Protein AF-0000000087668636 (afdb_homodimer)

Radius of gyration: 22.16 Å; Cα contacts (8 Å, |Δi|>4): 271; chains: 2; bounding box: 41×80×56 Å

Structure (mmCIF, N/CA/C/O backbone):
data_AF-0000000087668636-model_v1
#
loop_
_entity.id
_entity.type
_entity.pdbx_description
1 polymer 'Transcriptional regulator'
#
loop_
_atom_site.group_PDB
_atom_site.id
_atom_site.type_symbol
_atom_site.label_atom_id
_atom_site.label_alt_id
_atom_site.label_comp_id
_atom_site.label_asym_id
_atom_site.label_entity_id
_atom_site.label_seq_id
_atom_site.pdbx_PDB_ins_code
_atom_site.Cartn_x
_atom_site.Cartn_y
_atom_site.Cartn_z
_atom_site.occupancy
_atom_site.B_iso_or_equiv
_atom_site.auth_seq_id
_atom_site.auth_comp_id
_atom_site.auth_asym_id
_atom_site.auth_atom_id
_atom_site.pdbx_PDB_model_num
ATOM 1 N N . MET A 1 1 ? -18.438 8.188 -1.624 1 29.45 1 MET A N 1
ATOM 2 C CA . MET A 1 1 ? -17.141 7.988 -0.994 1 29.45 1 MET A CA 1
ATOM 3 C C . MET A 1 1 ? -16.797 6.504 -0.912 1 29.45 1 MET A C 1
ATOM 5 O O . MET A 1 1 ? -17.594 5.703 -0.416 1 29.45 1 MET A O 1
ATOM 9 N N . VAL A 1 2 ? -16.188 5.914 -1.873 1 38.41 2 VAL A N 1
ATOM 10 C CA . VAL A 1 2 ? -16.156 4.457 -1.845 1 38.41 2 VAL A CA 1
ATOM 11 C C . VAL A 1 2 ? -15.734 3.977 -0.454 1 38.41 2 VAL A C 1
ATOM 13 O O . VAL A 1 2 ? -14.773 4.488 0.125 1 38.41 2 VAL A O 1
ATOM 16 N N . GLN A 1 3 ? -16.75 3.596 0.311 1 46.91 3 GLN A N 1
ATOM 17 C CA . GLN A 1 3 ? -16.578 2.984 1.624 1 46.91 3 GLN A CA 1
ATOM 18 C C . GLN A 1 3 ? -15.609 1.807 1.555 1 46.91 3 GLN A C 1
ATOM 20 O O . GLN A 1 3 ? -15.852 0.839 0.83 1 46.91 3 GLN A O 1
ATOM 25 N N . PHE A 1 4 ? -14.344 2.172 1.277 1 53.53 4 PHE A N 1
ATOM 26 C CA . PHE A 1 4 ? -13.391 1.067 1.279 1 53.53 4 PHE A CA 1
ATOM 27 C C . PHE A 1 4 ? -13.398 0.348 2.623 1 53.53 4 PHE A C 1
ATOM 29 O O . PHE A 1 4 ? -13.555 0.98 3.67 1 53.53 4 PHE A O 1
ATOM 36 N N . SER A 1 5 ? -13.648 -0.954 2.543 1 65.88 5 SER A N 1
ATOM 37 C CA . SER A 1 5 ? -13.469 -1.631 3.822 1 65.88 5 SER A CA 1
ATOM 38 C C . SER A 1 5 ? -12.07 -1.382 4.391 1 65.88 5 SER A C 1
ATOM 40 O O . SER A 1 5 ? -11.07 -1.661 3.73 1 65.88 5 SER A O 1
ATOM 42 N N . THR A 1 6 ? -11.969 -0.744 5.406 1 78.88 6 THR A N 1
ATOM 43 C CA . THR A 1 6 ? -10.758 -0.356 6.113 1 78.88 6 THR A CA 1
ATOM 44 C C . THR A 1 6 ? -9.883 -1.574 6.391 1 78.88 6 THR A C 1
ATOM 46 O O . THR A 1 6 ? -8.656 -1.514 6.246 1 78.88 6 THR A O 1
ATOM 49 N N . ALA A 1 7 ? -10.594 -2.68 6.527 1 88.44 7 ALA A N 1
ATOM 50 C CA . ALA A 1 7 ? -9.836 -3.875 6.883 1 88.44 7 ALA A CA 1
ATOM 51 C C . ALA A 1 7 ? -9.133 -4.457 5.66 1 88.44 7 ALA A C 1
ATOM 53 O O . ALA A 1 7 ? -8.008 -4.957 5.766 1 88.44 7 ALA A O 1
ATOM 54 N N . ARG A 1 8 ? -9.75 -4.355 4.613 1 90 8 ARG A N 1
ATOM 55 C CA . ARG A 1 8 ? -9.172 -4.887 3.383 1 90 8 ARG A CA 1
ATOM 56 C C . ARG A 1 8 ? -7.965 -4.066 2.947 1 90 8 ARG A C 1
ATOM 58 O O . ARG A 1 8 ? -6.938 -4.629 2.555 1 90 8 ARG A O 1
ATOM 65 N N . LEU A 1 9 ? -8.133 -2.793 3.115 1 94.19 9 LEU A N 1
ATOM 66 C CA . LEU A 1 9 ? -7.008 -1.93 2.762 1 94.19 9 LEU A CA 1
ATOM 67 C C . LEU A 1 9 ? -5.836 -2.141 3.715 1 94.19 9 LEU A C 1
ATOM 69 O O . LEU A 1 9 ? -4.68 -2.141 3.291 1 94.19 9 LEU A O 1
ATOM 73 N N . ASP A 1 10 ? -6.188 -2.424 5 1 96.31 10 ASP A N 1
ATOM 74 C CA . ASP A 1 10 ? -5.141 -2.705 5.977 1 96.31 10 ASP A CA 1
ATOM 75 C C . ASP A 1 10 ? -4.336 -3.943 5.582 1 96.31 10 ASP A C 1
ATOM 77 O O . ASP A 1 10 ? -3.105 -3.908 5.555 1 96.31 10 ASP A O 1
ATOM 81 N N . ALA A 1 11 ? -5.051 -4.945 5.211 1 95.75 11 ALA A N 1
ATOM 82 C CA . ALA A 1 11 ? -4.414 -6.215 4.875 1 95.75 11 ALA A CA 1
ATOM 83 C C . ALA A 1 11 ? -3.604 -6.102 3.586 1 95.75 11 ALA A C 1
ATOM 85 O O . ALA A 1 11 ? -2.494 -6.629 3.492 1 95.75 11 ALA A O 1
ATOM 86 N N . SER A 1 12 ? -4.141 -5.414 2.65 1 96.31 12 SER A N 1
ATOM 87 C CA . SER A 1 12 ? -3.484 -5.281 1.353 1 96.31 12 SER A CA 1
ATOM 88 C C . SER A 1 12 ? -2.195 -4.473 1.464 1 96.31 12 SER A C 1
ATOM 90 O O . SER A 1 12 ? -1.145 -4.898 0.981 1 96.31 12 SER A O 1
ATOM 92 N N . PHE A 1 13 ? -2.283 -3.346 2.154 1 97.44 13 PHE A N 1
ATOM 93 C CA . PHE A 1 13 ? -1.085 -2.527 2.307 1 97.44 13 PHE A CA 1
ATOM 94 C C . PHE A 1 13 ? -0.041 -3.248 3.15 1 97.44 13 PHE A C 1
ATOM 96 O O . PHE A 1 13 ? 1.159 -3.141 2.889 1 97.44 13 PHE A O 1
ATOM 103 N N . ALA A 1 14 ? -0.515 -3.945 4.113 1 97.81 14 ALA A N 1
ATOM 104 C CA . ALA A 1 14 ? 0.42 -4.727 4.918 1 97.81 14 ALA A CA 1
ATOM 105 C C . ALA A 1 14 ? 1.134 -5.773 4.07 1 97.81 14 ALA A C 1
ATOM 107 O O . ALA A 1 14 ? 2.352 -5.941 4.172 1 97.81 14 ALA A O 1
ATOM 108 N N . ALA A 1 15 ? 0.41 -6.41 3.266 1 97.88 15 ALA A N 1
ATOM 109 C CA . ALA A 1 15 ? 0.985 -7.426 2.385 1 97.88 15 ALA A CA 1
ATOM 110 C C . ALA A 1 15 ? 1.998 -6.809 1.425 1 97.88 15 ALA A C 1
ATOM 112 O O . ALA A 1 15 ? 3.051 -7.395 1.161 1 97.88 15 ALA A O 1
ATOM 113 N N . LEU A 1 16 ? 1.717 -5.625 0.972 1 97.12 16 LEU A N 1
ATOM 114 C CA . LEU A 1 16 ? 2.543 -4.973 -0.036 1 97.12 16 LEU A CA 1
ATOM 115 C C . LEU A 1 16 ? 3.779 -4.344 0.6 1 97.12 16 LEU A C 1
ATOM 117 O O . LEU A 1 16 ? 4.699 -3.922 -0.105 1 97.12 16 LEU A O 1
ATOM 121 N N . SER A 1 17 ? 3.828 -4.363 1.949 1 97.62 17 SER A N 1
ATOM 122 C CA . SER A 1 17 ? 4.93 -3.705 2.643 1 97.62 17 SER A CA 1
ATOM 123 C C . SER A 1 1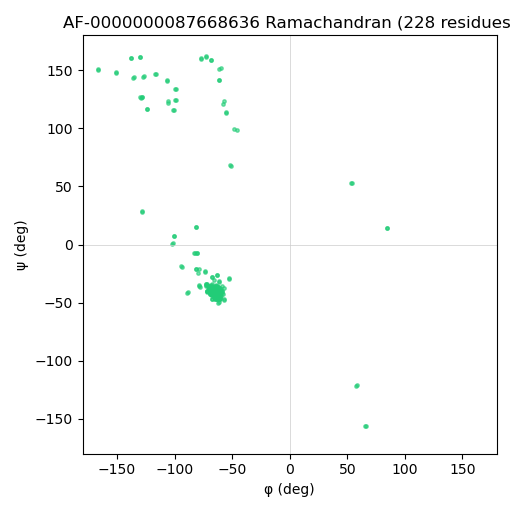7 ? 6.168 -4.598 2.684 1 97.62 17 SER A C 1
ATOM 125 O O . SER A 1 17 ? 7.102 -4.336 3.443 1 97.62 17 SER A O 1
ATOM 127 N N . ASP A 1 18 ? 6.23 -5.641 1.895 1 97 18 ASP A N 1
ATOM 128 C CA . ASP A 1 18 ? 7.34 -6.586 1.818 1 97 18 ASP A CA 1
ATOM 129 C C . ASP A 1 18 ? 7.801 -6.777 0.375 1 97 18 ASP A C 1
ATOM 131 O O . ASP A 1 18 ? 6.996 -7.102 -0.501 1 97 18 ASP A O 1
ATOM 135 N N . ALA A 1 19 ? 9.094 -6.586 0.203 1 96.31 19 ALA A N 1
ATOM 136 C CA . ALA A 1 19 ? 9.656 -6.637 -1.144 1 96.31 19 ALA A CA 1
ATOM 137 C C . ALA A 1 19 ? 9.477 -8.016 -1.766 1 96.31 19 ALA A C 1
ATOM 139 O O . ALA A 1 19 ? 9.25 -8.133 -2.973 1 96.31 19 ALA A O 1
ATOM 140 N N . THR A 1 20 ? 9.578 -9.039 -1.012 1 96.56 20 THR A N 1
ATOM 141 C CA . THR A 1 20 ? 9.391 -10.391 -1.527 1 96.56 20 THR A CA 1
ATOM 142 C C . THR A 1 20 ? 7.961 -10.594 -2.01 1 96.56 20 THR A C 1
ATOM 144 O O . THR A 1 20 ? 7.738 -11.156 -3.088 1 96.56 20 THR A O 1
ATOM 147 N N . ARG A 1 21 ? 7.07 -10.172 -1.183 1 97.44 21 ARG A N 1
ATOM 148 C CA . ARG A 1 21 ? 5.664 -10.32 -1.549 1 97.44 21 ARG A CA 1
ATOM 149 C C . ARG A 1 21 ? 5.34 -9.523 -2.805 1 97.44 21 ARG A C 1
ATOM 151 O O . ARG A 1 21 ? 4.578 -9.977 -3.66 1 97.44 21 ARG A O 1
ATOM 158 N N . ARG A 1 22 ? 5.906 -8.305 -2.926 1 96.69 22 ARG A N 1
ATOM 159 C CA . ARG A 1 22 ? 5.73 -7.547 -4.164 1 96.69 22 ARG A CA 1
ATOM 160 C C . ARG A 1 22 ? 6.348 -8.281 -5.348 1 96.69 22 ARG A C 1
ATOM 162 O O . ARG A 1 22 ? 5.773 -8.305 -6.438 1 96.69 22 ARG A O 1
ATOM 169 N N . GLY A 1 23 ? 7.441 -8.859 -5.156 1 96.12 23 GLY A N 1
ATOM 170 C CA . GLY A 1 23 ? 8.078 -9.664 -6.188 1 96.12 23 GLY A CA 1
ATOM 171 C C . GLY A 1 23 ? 7.242 -10.859 -6.609 1 96.12 23 GLY A C 1
ATOM 172 O O . GLY A 1 23 ? 7.164 -11.18 -7.797 1 96.12 23 GLY A O 1
ATOM 173 N N . VAL A 1 24 ? 6.645 -11.516 -5.672 1 97.31 24 VAL A N 1
ATOM 174 C CA . VAL A 1 24 ? 5.781 -12.664 -5.941 1 97.31 24 VAL A CA 1
ATOM 175 C C . VAL A 1 24 ? 4.617 -12.227 -6.828 1 97.31 24 VAL A C 1
ATOM 177 O O . VAL A 1 24 ? 4.285 -12.906 -7.805 1 97.31 24 VAL A O 1
ATOM 180 N N . LEU A 1 25 ? 4.035 -11.086 -6.5 1 96.25 25 LEU A N 1
ATOM 181 C CA . LEU A 1 25 ? 2.934 -10.586 -7.312 1 96.25 25 LEU A CA 1
ATOM 182 C C . LEU A 1 25 ? 3.393 -10.297 -8.734 1 96.25 25 LEU A C 1
ATOM 184 O O . LEU A 1 25 ? 2.67 -10.57 -9.695 1 96.25 25 LEU A O 1
ATOM 188 N N . GLU A 1 26 ? 4.555 -9.742 -8.844 1 94.56 26 GLU A N 1
ATOM 189 C CA . GLU A 1 26 ? 5.109 -9.477 -10.164 1 94.56 26 GLU A CA 1
ATOM 190 C C . GLU A 1 26 ? 5.293 -10.766 -10.961 1 94.56 26 GLU A C 1
ATOM 192 O O . GLU A 1 26 ? 4.945 -10.828 -12.141 1 94.56 26 GLU A O 1
ATOM 197 N N . GLN A 1 27 ? 5.785 -11.727 -10.297 1 95.94 27 GLN A N 1
ATOM 198 C CA . GLN A 1 27 ? 6.004 -13.016 -10.953 1 95.94 27 GLN A CA 1
ATOM 199 C C . GLN A 1 27 ? 4.684 -13.641 -11.391 1 95.94 27 GLN A C 1
ATOM 201 O O . GLN A 1 27 ? 4.57 -14.141 -12.508 1 95.94 27 GLN A O 1
ATOM 206 N N . LEU A 1 28 ? 3.709 -13.555 -10.57 1 95.75 28 LEU A N 1
ATOM 207 C CA . LEU A 1 28 ? 2.418 -14.172 -10.859 1 95.75 28 LEU A CA 1
ATOM 208 C C . LEU A 1 28 ? 1.669 -13.375 -11.93 1 95.75 28 LEU A C 1
ATOM 210 O O . LEU A 1 28 ? 0.741 -13.898 -12.555 1 95.75 28 LEU A O 1
ATOM 214 N N . GLY A 1 29 ? 2.035 -12.148 -12.023 1 92.56 29 GLY A N 1
ATOM 215 C CA . GLY A 1 29 ? 1.517 -11.367 -13.133 1 92.56 29 GLY A CA 1
ATOM 216 C C . GLY A 1 29 ? 1.957 -11.891 -14.484 1 92.56 29 GLY A C 1
ATOM 217 O O . GLY A 1 29 ? 1.251 -11.719 -15.484 1 92.56 29 GLY A O 1
ATOM 218 N N . ASN A 1 30 ? 3.037 -12.531 -14.516 1 91.75 30 ASN A N 1
ATOM 219 C CA . ASN A 1 30 ? 3.58 -13.078 -15.75 1 91.75 30 ASN A CA 1
ATOM 220 C C . ASN A 1 30 ? 3.057 -14.492 -16.016 1 91.75 30 ASN A C 1
ATOM 222 O O . ASN A 1 30 ? 2.74 -14.836 -17.156 1 91.75 30 ASN A O 1
ATOM 226 N N . ALA A 1 31 ? 2.996 -15.258 -14.969 1 93.5 31 ALA A N 1
ATOM 227 C CA . ALA A 1 31 ? 2.557 -16.641 -15.102 1 93.5 31 ALA A CA 1
ATOM 228 C C . ALA A 1 31 ? 2.248 -17.25 -13.734 1 93.5 31 ALA A C 1
ATOM 230 O O . ALA A 1 31 ? 2.91 -16.938 -12.742 1 93.5 31 ALA A O 1
ATOM 231 N N . ASP A 1 32 ? 1.342 -18.188 -13.758 1 95.5 32 ASP A N 1
ATOM 232 C CA . ASP A 1 32 ? 1.117 -18.969 -12.539 1 95.5 32 ASP A CA 1
ATOM 233 C C . ASP A 1 32 ? 2.381 -19.719 -12.133 1 95.5 32 ASP A C 1
ATOM 235 O O . ASP A 1 32 ? 3.223 -20.031 -12.977 1 95.5 32 ASP A O 1
ATOM 239 N N . ALA A 1 33 ? 2.516 -19.938 -10.883 1 97.88 33 ALA A N 1
ATOM 240 C CA . ALA A 1 33 ? 3.699 -20.641 -10.398 1 97.88 33 ALA A CA 1
ATOM 241 C C . ALA A 1 33 ? 3.389 -21.422 -9.125 1 97.88 33 ALA A C 1
ATOM 243 O O . ALA A 1 33 ? 2.535 -21.016 -8.336 1 97.88 33 ALA A O 1
ATOM 244 N N . SER A 1 34 ? 4.082 -22.547 -8.961 1 98.38 34 SER A N 1
ATOM 245 C CA . SER A 1 34 ? 3.941 -23.297 -7.723 1 98.38 34 SER A CA 1
ATOM 246 C C . SER A 1 34 ? 4.723 -22.641 -6.59 1 98.38 34 SER A C 1
ATOM 248 O O . SER A 1 34 ? 5.637 -21.844 -6.832 1 98.38 34 SER A O 1
ATOM 250 N N . ILE A 1 35 ? 4.359 -22.984 -5.383 1 98.12 35 ILE A N 1
ATOM 251 C CA . ILE A 1 35 ? 5.09 -22.469 -4.227 1 98.12 35 ILE A CA 1
ATOM 252 C C . ILE A 1 35 ? 6.559 -22.875 -4.332 1 98.12 35 ILE A C 1
ATOM 254 O O . ILE A 1 35 ? 7.449 -22.094 -4 1 98.12 35 ILE A O 1
ATOM 258 N N . THR A 1 36 ? 6.773 -24.078 -4.863 1 98.12 36 THR A N 1
ATOM 259 C CA . THR A 1 36 ? 8.133 -24.578 -5.031 1 98.12 36 THR A CA 1
ATOM 260 C C . THR A 1 36 ? 8.906 -23.719 -6.027 1 98.12 36 THR A C 1
ATOM 262 O O . THR A 1 36 ? 10.047 -23.328 -5.773 1 98.12 36 THR A O 1
ATOM 265 N N . GLU A 1 37 ? 8.305 -23.406 -7.129 1 98.31 37 GLU A N 1
ATOM 266 C CA . GLU A 1 37 ? 8.938 -22.562 -8.141 1 98.31 37 GLU A CA 1
ATOM 267 C C . GLU A 1 37 ? 9.227 -21.172 -7.594 1 98.31 37 GLU A C 1
ATOM 269 O O . GLU A 1 37 ? 10.289 -20.594 -7.859 1 98.31 37 GLU A O 1
ATOM 274 N N . LEU A 1 38 ? 8.297 -20.641 -6.883 1 98.44 38 LEU A N 1
ATOM 275 C CA . LEU A 1 38 ? 8.477 -19.312 -6.293 1 98.44 38 LEU A CA 1
ATOM 276 C C . LEU A 1 38 ? 9.602 -19.328 -5.266 1 98.44 38 LEU A C 1
ATOM 278 O O . LEU A 1 38 ? 10.445 -18.422 -5.242 1 98.44 38 LEU A O 1
ATOM 282 N N . ALA A 1 39 ? 9.617 -20.359 -4.43 1 98.5 39 ALA A N 1
ATOM 283 C CA . ALA A 1 39 ? 10.664 -20.484 -3.42 1 98.5 39 ALA A CA 1
ATOM 284 C C . ALA A 1 39 ? 12.047 -20.516 -4.066 1 98.5 39 ALA A C 1
ATOM 286 O O . ALA A 1 39 ? 12.977 -19.859 -3.586 1 98.5 39 ALA A O 1
ATOM 287 N N . GLU A 1 40 ? 12.164 -21.25 -5.137 1 98.31 40 GLU A N 1
ATOM 288 C CA . GLU A 1 40 ? 13.422 -21.344 -5.871 1 98.31 40 GLU A CA 1
ATOM 289 C C . GLU A 1 40 ? 13.812 -20 -6.469 1 98.31 40 GLU A C 1
ATOM 291 O O . GLU A 1 40 ? 14.961 -19.562 -6.336 1 98.31 40 GLU A O 1
ATOM 296 N N . LYS A 1 41 ? 12.891 -19.359 -7.051 1 97.44 41 LYS A N 1
ATOM 297 C CA . LYS A 1 41 ? 13.148 -18.094 -7.723 1 97.44 41 LYS A CA 1
ATOM 298 C C . LYS A 1 41 ? 13.602 -17.016 -6.73 1 97.44 41 LYS A C 1
ATOM 300 O O . LYS A 1 41 ? 14.477 -16.203 -7.043 1 97.44 41 LYS A O 1
ATOM 305 N N . PHE A 1 42 ? 13.031 -17.031 -5.547 1 97.62 42 PHE A N 1
ATOM 306 C CA . PHE A 1 42 ? 13.312 -15.984 -4.566 1 97.62 42 PHE A CA 1
ATOM 307 C C . PHE A 1 42 ? 14.328 -16.484 -3.537 1 97.62 42 PHE A C 1
ATOM 309 O O . PHE A 1 42 ? 14.539 -15.828 -2.514 1 97.62 42 PHE A O 1
ATOM 316 N N . HIS A 1 43 ? 14.852 -17.656 -3.818 1 97.69 43 HIS A N 1
ATOM 317 C CA . HIS A 1 43 ? 15.914 -18.234 -3.002 1 97.69 43 HIS A CA 1
ATOM 318 C C . HIS A 1 43 ? 15.516 -18.281 -1.53 1 97.69 43 HIS A C 1
ATOM 320 O O . HIS A 1 43 ? 16.25 -17.812 -0.665 1 97.69 43 HIS A O 1
ATOM 326 N N . MET A 1 44 ? 14.328 -18.891 -1.287 1 97.06 44 MET A N 1
ATOM 327 C CA . MET A 1 44 ? 13.766 -19.031 0.052 1 97.06 44 MET A CA 1
ATOM 328 C C . MET A 1 44 ? 13.344 -20.469 0.318 1 97.06 44 MET A C 1
ATOM 330 O O . MET A 1 44 ? 13.227 -21.266 -0.612 1 97.06 44 MET A O 1
ATOM 334 N N . THR A 1 45 ? 13.195 -20.766 1.573 1 97.81 45 THR A N 1
ATOM 335 C CA . THR A 1 45 ? 12.633 -22.062 1.95 1 97.81 45 THR A CA 1
ATOM 336 C C . THR A 1 45 ? 11.164 -22.156 1.562 1 97.81 45 THR A C 1
ATOM 338 O O . THR A 1 45 ? 10.492 -21.141 1.396 1 97.81 45 THR A O 1
ATOM 341 N N . LEU A 1 46 ? 10.719 -23.375 1.463 1 97.44 46 LEU A N 1
ATOM 342 C CA . LEU A 1 46 ? 9.297 -23.594 1.208 1 97.44 46 LEU A CA 1
ATOM 343 C C . LEU A 1 46 ? 8.445 -23 2.32 1 97.44 46 LEU A C 1
ATOM 345 O O . LEU A 1 46 ? 7.398 -22.406 2.053 1 97.44 46 LEU A O 1
ATOM 349 N N . THR A 1 47 ? 8.938 -23.172 3.535 1 97.81 47 THR A N 1
ATOM 350 C CA . THR A 1 47 ? 8.219 -22.641 4.684 1 97.81 47 THR A CA 1
ATOM 351 C C . THR A 1 47 ? 8.094 -21.125 4.586 1 97.81 47 THR A C 1
ATOM 353 O O . THR A 1 47 ? 7.012 -20.562 4.793 1 97.81 47 THR A O 1
ATOM 356 N N . GLY A 1 48 ? 9.219 -20.484 4.262 1 97.94 48 GLY A N 1
ATOM 357 C CA . GLY A 1 48 ? 9.219 -19.031 4.098 1 97.94 48 GLY A CA 1
ATOM 358 C C . GLY A 1 48 ? 8.297 -18.562 2.988 1 97.94 48 GLY A C 1
ATOM 359 O O . GLY A 1 48 ? 7.543 -17.609 3.166 1 97.94 48 GLY A O 1
ATOM 360 N N . MET A 1 49 ? 8.375 -19.188 1.875 1 98.44 49 MET A N 1
ATOM 361 C CA . MET A 1 49 ? 7.543 -18.812 0.737 1 98.44 49 MET A CA 1
ATOM 362 C C . MET A 1 49 ? 6.066 -19.047 1.038 1 98.44 49 MET A C 1
ATOM 364 O O . MET A 1 49 ? 5.215 -18.234 0.662 1 98.44 49 MET A O 1
ATOM 368 N N . LYS A 1 50 ? 5.746 -20.109 1.733 1 98.19 50 LYS A N 1
ATOM 369 C CA . LYS A 1 50 ? 4.367 -20.391 2.127 1 98.19 50 LYS A CA 1
ATOM 370 C C . LYS A 1 50 ? 3.812 -19.266 3.002 1 98.19 50 LYS A C 1
ATOM 372 O O . LYS A 1 50 ? 2.65 -18.891 2.859 1 98.19 50 LYS A O 1
ATOM 377 N N . LYS A 1 51 ? 4.652 -18.781 3.877 1 98.38 51 LYS A N 1
ATOM 378 C CA . LYS A 1 51 ? 4.23 -17.672 4.738 1 98.38 51 LYS A CA 1
ATOM 379 C C . LYS A 1 51 ? 3.895 -16.438 3.918 1 98.38 51 LYS A C 1
ATOM 381 O O . LYS A 1 51 ? 2.871 -15.789 4.152 1 98.38 51 LYS A O 1
ATOM 386 N N . HIS A 1 52 ? 4.773 -16.156 2.969 1 98.25 52 HIS A N 1
ATOM 387 C CA . HIS A 1 52 ? 4.523 -14.992 2.115 1 98.25 52 HIS A CA 1
ATOM 388 C C . HIS A 1 52 ? 3.248 -15.18 1.297 1 98.25 52 HIS A C 1
ATOM 390 O O . HIS A 1 52 ? 2.418 -14.273 1.223 1 98.25 52 HIS A O 1
ATOM 396 N N . VAL A 1 53 ? 3.119 -16.312 0.708 1 98.38 53 VAL A N 1
ATOM 397 C CA . VAL A 1 53 ? 1.944 -16.609 -0.107 1 98.38 53 VAL A CA 1
ATOM 398 C C . VAL A 1 53 ? 0.691 -16.578 0.765 1 98.38 53 VAL A C 1
ATOM 400 O O . VAL A 1 53 ? -0.362 -16.094 0.336 1 98.38 53 VAL A O 1
ATOM 403 N N . GLY A 1 54 ? 0.837 -17.062 1.996 1 98.06 54 GLY A N 1
ATOM 404 C CA . GLY A 1 54 ? -0.276 -17.016 2.93 1 98.06 54 GLY A CA 1
ATOM 405 C C . GLY A 1 54 ? -0.757 -15.602 3.219 1 98.06 54 GLY A C 1
ATOM 406 O O . GLY A 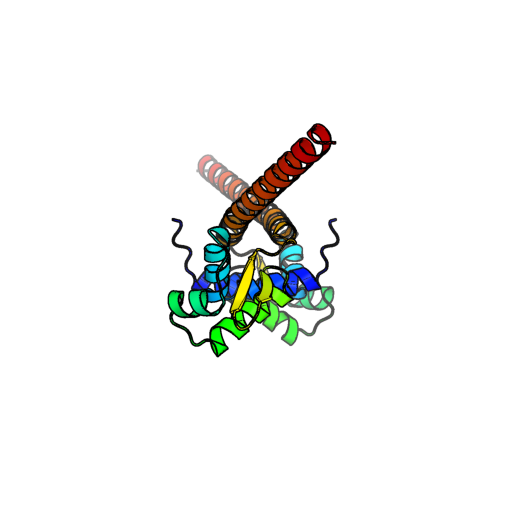1 54 ? -1.963 -15.352 3.248 1 98.06 54 GLY A O 1
ATOM 407 N N . VAL A 1 55 ? 0.178 -14.734 3.469 1 98.06 55 VAL A N 1
ATOM 408 C CA . VAL A 1 55 ? -0.147 -13.336 3.727 1 98.06 55 VAL A CA 1
ATOM 409 C C . VAL A 1 55 ? -0.832 -12.734 2.504 1 98.06 55 VAL A C 1
ATOM 411 O O . VAL A 1 55 ? -1.837 -12.023 2.633 1 98.06 55 VAL A O 1
ATOM 414 N N . LEU A 1 56 ? -0.341 -13.008 1.314 1 97.88 56 LEU A N 1
ATOM 415 C CA . LEU A 1 56 ? -0.903 -12.492 0.069 1 97.88 56 LEU A CA 1
ATOM 416 C C . LEU A 1 56 ? -2.303 -13.055 -0.166 1 97.88 56 LEU A C 1
ATOM 418 O O . LEU A 1 56 ? -3.188 -12.336 -0.643 1 97.88 56 LEU A O 1
ATOM 422 N N . GLU A 1 57 ? -2.494 -14.281 0.18 1 97.12 57 GLU A N 1
ATOM 423 C CA . GLU A 1 57 ? -3.795 -14.93 0.021 1 97.12 57 GLU A CA 1
ATOM 424 C C . GLU A 1 57 ? -4.82 -14.344 0.986 1 97.12 57 GLU A C 1
ATOM 426 O O . GLU A 1 57 ? -5.961 -14.07 0.599 1 97.12 57 GLU A O 1
ATOM 431 N N . GLN A 1 58 ? -4.434 -14.117 2.229 1 95.5 58 GLN A N 1
ATOM 432 C CA . GLN A 1 58 ? -5.312 -13.516 3.223 1 95.5 58 GLN A CA 1
ATOM 433 C C . GLN A 1 58 ? -5.742 -12.117 2.799 1 95.5 58 GLN A C 1
ATOM 435 O O . GLN A 1 58 ? -6.867 -11.695 3.078 1 95.5 58 GLN A O 1
ATOM 440 N N . ALA A 1 59 ? -4.852 -11.453 2.094 1 95.81 59 ALA A N 1
ATOM 441 C CA . ALA A 1 59 ? -5.137 -10.102 1.623 1 95.81 59 ALA A CA 1
ATOM 442 C C . ALA A 1 59 ? -5.953 -10.133 0.332 1 95.81 59 ALA A C 1
ATOM 444 O O . ALA A 1 59 ? -6.348 -9.086 -0.186 1 95.81 59 ALA A O 1
ATOM 445 N N . GLY A 1 60 ? -6.152 -11.289 -0.25 1 94.62 60 GLY A N 1
ATOM 446 C CA . GLY A 1 60 ? -6.941 -11.453 -1.461 1 94.62 60 GLY A CA 1
ATOM 447 C C . GLY A 1 60 ? -6.148 -11.188 -2.729 1 94.62 60 GLY A C 1
ATOM 448 O O . GLY A 1 60 ? -6.723 -11.086 -3.814 1 94.62 60 GLY A O 1
ATOM 449 N N . LEU A 1 61 ? -4.852 -11.133 -2.652 1 95.88 61 LEU A N 1
ATOM 450 C CA . LEU A 1 61 ? -4.004 -10.758 -3.777 1 95.88 61 LEU A CA 1
ATOM 451 C C . LEU A 1 61 ? -3.525 -11.984 -4.539 1 95.88 61 LEU A C 1
ATOM 453 O O . LEU A 1 61 ? -3.094 -11.883 -5.688 1 95.88 61 LEU A O 1
ATOM 457 N N . VAL A 1 62 ? -3.6 -13.133 -3.877 1 96.81 62 VAL A N 1
ATOM 458 C CA . VAL A 1 62 ? -3.195 -14.406 -4.473 1 96.81 62 VAL A CA 1
ATOM 459 C C . VAL A 1 62 ? -4.242 -15.477 -4.168 1 96.81 62 VAL A C 1
ATOM 461 O O . VAL A 1 62 ? -4.879 -15.445 -3.111 1 96.81 62 VAL A O 1
ATOM 464 N N . THR A 1 63 ? -4.465 -16.312 -5.031 1 96.19 63 THR A N 1
ATOM 465 C CA . THR A 1 63 ? -5.238 -17.531 -4.809 1 96.19 63 THR A CA 1
ATOM 466 C C . THR A 1 63 ? -4.367 -18.766 -5.016 1 96.19 63 THR A C 1
ATOM 468 O O . THR A 1 63 ? -3.422 -18.734 -5.809 1 96.19 63 THR A O 1
ATOM 471 N N . THR A 1 64 ? -4.645 -19.797 -4.258 1 96.88 64 THR A N 1
ATOM 472 C CA . THR A 1 64 ? -3.869 -21.016 -4.387 1 96.88 64 THR A CA 1
ATOM 473 C C . THR A 1 64 ? -4.789 -22.219 -4.594 1 96.88 64 THR A C 1
ATOM 475 O O . THR A 1 64 ? -5.938 -22.219 -4.145 1 96.88 64 THR A O 1
ATOM 478 N N . GLU A 1 65 ? -4.328 -23.094 -5.359 1 96.56 65 GLU A N 1
ATOM 479 C CA . GLU A 1 65 ? -4.996 -24.375 -5.578 1 96.56 65 GLU A CA 1
ATOM 480 C C . GLU A 1 65 ? -4.027 -25.547 -5.398 1 96.56 65 GLU A C 1
ATOM 482 O O . GLU A 1 65 ? -2.945 -25.562 -5.988 1 96.56 65 GLU A O 1
ATOM 487 N N . LYS A 1 66 ? -4.449 -26.438 -4.562 1 95.81 66 LYS A N 1
ATOM 488 C CA . LYS A 1 66 ? -3.604 -27.594 -4.324 1 95.81 66 LYS A CA 1
ATOM 489 C C . LYS A 1 66 ? -4.082 -28.797 -5.133 1 95.81 66 LYS A C 1
ATOM 491 O O . LYS A 1 66 ? -5.254 -29.172 -5.059 1 95.81 66 LYS A O 1
ATOM 496 N N . VAL A 1 67 ? -3.273 -29.406 -5.949 1 95 67 VAL A N 1
ATOM 497 C CA . VAL A 1 67 ? -3.496 -30.656 -6.676 1 95 67 VAL A CA 1
ATOM 498 C C . VAL A 1 67 ? -2.387 -31.641 -6.344 1 95 67 VAL A C 1
ATOM 500 O O . VAL A 1 67 ? -1.231 -31.453 -6.727 1 95 67 VAL A O 1
ATOM 503 N N . GLY A 1 68 ? -2.779 -32.75 -5.715 1 96.38 68 GLY A N 1
ATOM 504 C CA . GLY A 1 68 ? -1.747 -33.625 -5.203 1 96.38 68 GLY A CA 1
ATOM 505 C C . GLY A 1 68 ? -0.808 -32.938 -4.223 1 96.38 68 GLY A C 1
ATOM 506 O O . GLY A 1 68 ? -1.248 -32.406 -3.207 1 96.38 68 GLY A O 1
ATOM 507 N N . ARG A 1 69 ? 0.43 -32.938 -4.52 1 94.38 69 ARG A N 1
ATOM 508 C CA . ARG A 1 69 ? 1.419 -32.344 -3.627 1 94.38 69 ARG A CA 1
ATOM 509 C C . ARG A 1 69 ? 1.833 -30.953 -4.117 1 94.38 69 ARG A C 1
ATOM 511 O O . ARG A 1 69 ? 2.701 -30.312 -3.52 1 94.38 69 ARG A O 1
ATOM 518 N N . VAL A 1 70 ? 1.257 -30.516 -5.195 1 95.94 70 VAL A N 1
ATOM 519 C CA . VAL A 1 70 ? 1.686 -29.266 -5.805 1 95.94 70 VAL A CA 1
ATOM 520 C C . VAL A 1 70 ? 0.65 -28.172 -5.531 1 95.94 70 VAL A C 1
ATOM 522 O O . VAL A 1 70 ? -0.533 -28.344 -5.832 1 95.94 70 VAL A O 1
ATOM 525 N N . ARG A 1 71 ? 1.055 -27.078 -4.902 1 97.25 71 ARG A N 1
ATOM 526 C CA . ARG A 1 71 ? 0.222 -25.906 -4.691 1 97.25 71 ARG A CA 1
ATOM 527 C C . ARG A 1 71 ? 0.546 -24.812 -5.711 1 97.25 71 ARG A C 1
ATOM 529 O O . ARG A 1 71 ? 1.636 -24.234 -5.688 1 97.25 71 ARG A O 1
ATOM 536 N N . THR A 1 72 ? -0.436 -24.516 -6.535 1 98 72 THR A N 1
ATOM 537 C CA . THR A 1 72 ? -0.263 -23.531 -7.59 1 98 72 THR A CA 1
ATOM 538 C C . THR A 1 72 ? -0.843 -22.172 -7.168 1 98 72 THR A C 1
ATOM 540 O O . THR A 1 72 ? -1.948 -22.109 -6.625 1 98 72 THR A O 1
ATOM 543 N N . CYS A 1 73 ? -0.078 -21.156 -7.406 1 98.06 73 CYS A N 1
ATOM 544 C CA . CYS A 1 73 ? -0.459 -19.797 -7.062 1 98.06 73 CYS A CA 1
ATOM 545 C C . CYS A 1 73 ? -0.839 -19 -8.312 1 98.06 73 CYS A C 1
ATOM 547 O O . CYS A 1 73 ? -0.187 -19.125 -9.352 1 98.06 73 CYS A O 1
ATOM 549 N N . ARG A 1 74 ? -1.879 -18.172 -8.148 1 95.19 74 ARG A N 1
ATOM 550 C CA . ARG A 1 74 ? -2.348 -17.266 -9.188 1 95.19 74 ARG A CA 1
ATOM 551 C C . ARG A 1 74 ? -2.701 -15.898 -8.602 1 95.19 74 ARG A C 1
ATOM 553 O O . ARG A 1 74 ? -2.896 -15.773 -7.395 1 95.19 74 ARG A O 1
ATOM 560 N N . LEU A 1 75 ? -2.744 -14.914 -9.461 1 94.44 75 LEU A N 1
ATOM 561 C CA . LEU A 1 75 ? -3.221 -13.617 -9 1 94.44 75 LEU A CA 1
ATOM 562 C C . LEU A 1 75 ? -4.664 -13.711 -8.516 1 94.44 75 LEU A C 1
ATOM 564 O O . LEU A 1 75 ? -5.484 -14.391 -9.125 1 94.44 75 LEU A O 1
ATOM 568 N N . GLY A 1 76 ? -4.852 -12.961 -7.461 1 90 76 GLY A N 1
ATOM 569 C CA . GLY A 1 76 ? -6.203 -12.938 -6.918 1 90 76 GLY A CA 1
ATOM 570 C C . GLY A 1 76 ? -7.18 -12.156 -7.785 1 90 76 GLY A C 1
ATOM 571 O O . GLY A 1 76 ? -6.766 -11.359 -8.625 1 90 76 GLY A O 1
ATOM 572 N N . LEU A 1 77 ? -8.492 -12.438 -7.551 1 78.44 77 LEU A N 1
ATOM 573 C CA . LEU A 1 77 ? -9.539 -11.828 -8.375 1 78.44 77 LEU A CA 1
ATOM 574 C C . LEU A 1 77 ? -9.844 -10.414 -7.898 1 78.44 77 LEU A C 1
ATOM 576 O O . LEU A 1 77 ? -10.438 -9.625 -8.641 1 78.44 77 LEU A O 1
ATOM 580 N N . ARG A 1 78 ? -9.508 -10.141 -6.707 1 79 78 ARG A N 1
ATOM 581 C CA . ARG A 1 78 ? -9.883 -8.852 -6.129 1 79 78 ARG A CA 1
ATOM 582 C C . ARG A 1 78 ? -9.133 -7.715 -6.812 1 79 78 ARG A C 1
ATOM 584 O O . ARG A 1 78 ? -9.656 -6.602 -6.93 1 79 78 ARG A O 1
ATOM 591 N N . GLY A 1 79 ? -7.887 -7.965 -7.371 1 83.5 79 GLY A N 1
ATOM 592 C CA . GLY A 1 79 ? -7.059 -6.938 -7.984 1 83.5 79 GLY A CA 1
ATOM 593 C C . GLY A 1 79 ? -6.559 -5.902 -6.996 1 83.5 79 GLY A C 1
ATOM 594 O O . GLY A 1 79 ? -6.379 -6.203 -5.816 1 83.5 79 GLY A O 1
ATOM 595 N N . LEU A 1 80 ? -6.23 -4.703 -7.453 1 91.56 80 LEU A N 1
ATOM 596 C CA . LEU A 1 80 ? -5.645 -3.631 -6.652 1 91.56 80 LEU A CA 1
ATOM 597 C C . LEU A 1 80 ? -6.434 -2.336 -6.816 1 91.56 80 LEU A C 1
ATOM 599 O O . LEU A 1 80 ? -5.891 -1.246 -6.621 1 91.56 80 LEU A O 1
ATOM 603 N N . GLU A 1 81 ? -7.707 -2.496 -7.102 1 90 81 GLU A N 1
ATOM 604 C CA . GLU A 1 81 ? -8.508 -1.331 -7.469 1 90 81 GLU A CA 1
ATOM 605 C C . GLU A 1 81 ? -8.711 -0.403 -6.273 1 90 81 GLU A C 1
ATOM 607 O O . GLU A 1 81 ? -8.633 0.82 -6.41 1 90 81 GLU A O 1
ATOM 612 N N . GLU A 1 82 ? -8.961 -0.956 -5.164 1 92 82 GLU A N 1
ATOM 613 C CA . GLU A 1 82 ? -9.219 -0.13 -3.988 1 92 82 GLU A CA 1
ATOM 614 C C . GLU A 1 82 ? -7.957 0.61 -3.549 1 92 82 GLU A C 1
ATOM 616 O O . GLU A 1 82 ? -8.016 1.787 -3.189 1 92 82 GLU A O 1
ATOM 621 N N . GLU A 1 83 ? -6.852 -0.121 -3.572 1 94 83 GLU A N 1
ATOM 622 C CA . GLU A 1 83 ? -5.57 0.494 -3.238 1 94 83 GLU A CA 1
ATOM 623 C C . GLU A 1 83 ? -5.227 1.616 -4.215 1 94 83 GLU A C 1
ATOM 625 O O . GLU A 1 83 ? -4.801 2.695 -3.801 1 94 83 GLU A O 1
ATOM 630 N N . ALA A 1 84 ? -5.445 1.36 -5.48 1 93.94 84 ALA A N 1
ATOM 631 C CA . ALA A 1 84 ? -5.184 2.354 -6.52 1 93.94 84 ALA A CA 1
ATOM 632 C C . ALA A 1 84 ? -6.059 3.59 -6.328 1 93.94 84 ALA A C 1
ATOM 634 O O . ALA A 1 84 ? -5.578 4.719 -6.422 1 93.94 84 ALA A O 1
ATOM 635 N N . ALA A 1 85 ? -7.305 3.357 -6.043 1 93.12 85 ALA A N 1
ATOM 636 C CA . ALA A 1 85 ? -8.242 4.461 -5.867 1 93.12 85 ALA A CA 1
ATOM 637 C C . ALA A 1 85 ? -7.855 5.328 -4.672 1 93.12 85 ALA A C 1
ATOM 639 O O . ALA A 1 85 ? -7.887 6.559 -4.75 1 93.12 85 ALA A O 1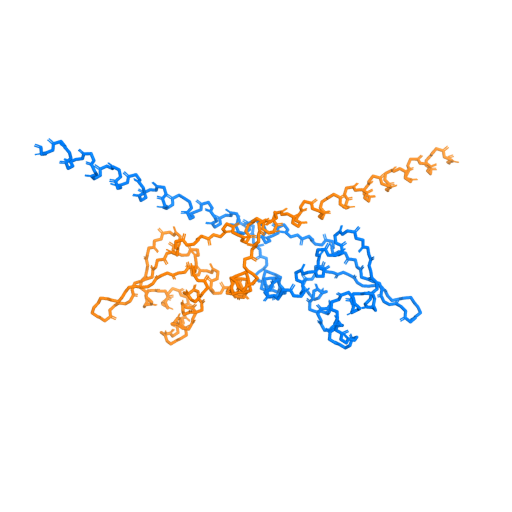
ATOM 640 N N . TRP A 1 86 ? -7.555 4.625 -3.635 1 94.31 86 TRP A N 1
ATOM 641 C CA . TRP A 1 86 ? -7.184 5.367 -2.438 1 94.31 86 TRP A CA 1
ATOM 642 C C . TRP A 1 86 ? -5.93 6.203 -2.682 1 94.31 86 TRP A C 1
ATOM 644 O O . TRP A 1 86 ? -5.895 7.391 -2.361 1 94.31 86 TRP A O 1
ATOM 654 N N . ILE A 1 87 ? -4.914 5.609 -3.209 1 94.56 87 ILE A N 1
ATOM 655 C CA . ILE A 1 87 ? -3.643 6.277 -3.455 1 94.56 87 ILE A CA 1
ATOM 656 C C . ILE A 1 87 ? -3.846 7.43 -4.438 1 94.56 87 ILE A C 1
ATOM 658 O O . ILE A 1 87 ? -3.299 8.516 -4.246 1 94.56 87 ILE A O 1
ATOM 662 N N . GLU A 1 88 ? -4.621 7.207 -5.441 1 92.81 88 GLU A N 1
ATOM 663 C CA . GLU A 1 88 ? -4.84 8.25 -6.441 1 92.81 88 GLU A CA 1
ATOM 664 C C . GLU A 1 88 ? -5.574 9.445 -5.84 1 92.81 88 GLU A C 1
ATOM 666 O O . GLU A 1 88 ? -5.254 10.594 -6.145 1 92.81 88 GLU A O 1
ATOM 671 N N . ALA A 1 89 ? -6.5 9.188 -5.023 1 91.88 89 ALA A N 1
ATOM 672 C CA . ALA A 1 89 ? -7.234 10.266 -4.363 1 91.88 89 ALA A CA 1
ATOM 673 C C . ALA A 1 89 ? -6.301 11.109 -3.504 1 91.88 89 ALA A C 1
ATOM 675 O O . ALA A 1 89 ? -6.418 12.336 -3.477 1 91.88 89 ALA A O 1
ATOM 676 N N . ARG A 1 90 ? -5.414 10.438 -2.824 1 91.19 90 ARG A N 1
ATOM 677 C CA . ARG A 1 90 ? -4.473 11.156 -1.974 1 91.19 90 ARG A CA 1
ATOM 678 C C . ARG A 1 9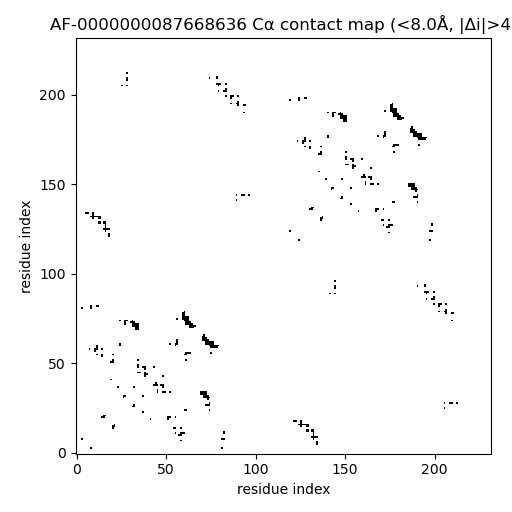0 ? -3.439 11.906 -2.812 1 91.19 90 ARG A C 1
ATOM 680 O O . ARG A 1 90 ? -3.053 13.023 -2.475 1 91.19 90 ARG A O 1
ATOM 687 N N . ARG A 1 91 ? -3.016 11.242 -3.83 1 89.5 91 ARG A N 1
ATOM 688 C CA . ARG A 1 91 ? -2.033 11.867 -4.711 1 89.5 91 ARG A CA 1
ATOM 689 C C . ARG A 1 91 ? -2.568 13.172 -5.293 1 89.5 91 ARG A C 1
ATOM 691 O O . ARG A 1 91 ? -1.835 14.156 -5.41 1 89.5 91 ARG A O 1
ATOM 698 N N . GLN A 1 92 ? -3.785 13.203 -5.656 1 88.25 92 GLN A N 1
ATOM 699 C CA . GLN A 1 92 ? -4.406 14.406 -6.199 1 88.25 92 GLN A CA 1
ATOM 700 C C . GLN A 1 92 ? -4.414 15.539 -5.176 1 88.25 92 GLN A C 1
ATOM 702 O O . GLN A 1 92 ? -4.168 16.703 -5.516 1 88.25 92 GLN A O 1
ATOM 707 N N . ILE A 1 93 ? -4.684 15.188 -4.012 1 85.88 93 ILE A N 1
ATOM 708 C CA . ILE A 1 93 ? -4.695 16.172 -2.934 1 85.88 93 ILE A CA 1
ATOM 709 C C . ILE A 1 93 ? -3.279 16.688 -2.697 1 85.88 93 ILE A C 1
ATOM 711 O O . ILE A 1 93 ? -3.076 17.906 -2.537 1 85.88 93 ILE A O 1
ATOM 715 N N . TRP A 1 94 ? -2.293 15.82 -2.711 1 87.75 94 TRP A N 1
ATOM 716 C CA . TRP A 1 94 ? -0.888 16.188 -2.57 1 87.75 94 TRP A CA 1
ATOM 717 C C . TRP A 1 94 ? -0.473 17.188 -3.654 1 87.75 94 TRP A C 1
ATOM 719 O O . TRP A 1 94 ? 0.154 18.203 -3.365 1 87.75 94 TRP A O 1
ATOM 729 N N . ASN A 1 95 ? -0.861 16.812 -4.789 1 85.44 95 ASN A N 1
ATOM 730 C CA . ASN A 1 95 ? -0.472 17.656 -5.922 1 85.44 95 ASN A CA 1
ATOM 731 C C . ASN A 1 95 ? -1.155 19.016 -5.871 1 85.44 95 ASN A C 1
ATOM 733 O O . ASN A 1 95 ? -0.549 20.031 -6.219 1 85.44 95 ASN A O 1
ATOM 737 N N . ALA A 1 96 ? -2.363 19.062 -5.461 1 85.12 96 ALA A N 1
ATOM 738 C CA . ALA A 1 96 ? -3.092 20.312 -5.352 1 85.12 96 ALA A CA 1
ATOM 739 C C . ALA A 1 96 ? -2.467 21.219 -4.297 1 85.12 96 ALA A C 1
ATOM 741 O O . ALA A 1 96 ? -2.381 22.438 -4.484 1 85.12 96 ALA A O 1
ATOM 742 N N . ARG A 1 97 ? -2.02 20.625 -3.293 1 81.19 97 ARG A N 1
ATOM 743 C CA . ARG A 1 97 ? -1.405 21.391 -2.211 1 81.19 97 ARG A CA 1
ATOM 744 C C . ARG A 1 97 ? -0.046 21.938 -2.633 1 81.19 97 ARG A C 1
ATOM 746 O O . ARG A 1 97 ? 0.291 23.078 -2.324 1 81.19 97 ARG A O 1
ATOM 753 N N . PHE A 1 98 ? 0.705 21.188 -3.318 1 77.94 98 PHE A N 1
ATOM 754 C CA . PHE A 1 98 ? 2.025 21.609 -3.77 1 77.94 98 PHE A CA 1
ATOM 755 C C . PHE A 1 98 ? 1.912 22.641 -4.887 1 77.94 98 PHE A C 1
ATOM 757 O O . PHE A 1 98 ? 2.709 23.594 -4.953 1 77.94 98 PHE A O 1
ATOM 764 N N . ASP A 1 99 ? 0.897 22.406 -5.652 1 80.75 99 ASP A N 1
ATOM 765 C CA . ASP A 1 99 ? 0.654 23.375 -6.711 1 80.75 99 ASP A CA 1
ATOM 766 C C . ASP A 1 99 ? 0.301 24.75 -6.133 1 80.75 99 ASP A C 1
ATOM 768 O O . ASP A 1 99 ? 0.748 25.781 -6.645 1 80.75 99 ASP A O 1
ATOM 772 N N . ALA A 1 100 ? -0.478 24.672 -5.113 1 76.69 100 ALA A N 1
ATOM 773 C CA . ALA A 1 100 ? -0.867 25.922 -4.461 1 76.69 100 ALA A CA 1
ATOM 774 C C . ALA A 1 100 ? 0.341 26.625 -3.834 1 76.69 100 ALA A C 1
ATOM 776 O O . ALA A 1 100 ? 0.472 27.844 -3.912 1 76.69 100 ALA A O 1
ATOM 777 N N . LEU A 1 101 ? 1.188 25.812 -3.336 1 74.94 101 LEU A N 1
ATOM 778 C CA . LEU A 1 101 ? 2.402 26.359 -2.74 1 74.94 101 LEU A CA 1
ATOM 779 C C . LEU A 1 101 ? 3.309 26.969 -3.807 1 74.94 101 LEU A C 1
ATOM 781 O O . LEU A 1 101 ? 3.877 28.031 -3.607 1 74.94 101 LEU A O 1
ATOM 785 N N . ASP A 1 102 ? 3.387 26.234 -4.871 1 75.06 102 ASP A N 1
ATOM 786 C CA . ASP A 1 102 ? 4.188 26.75 -5.98 1 75.06 102 ASP A CA 1
ATOM 787 C C . ASP A 1 102 ? 3.643 28.078 -6.492 1 75.06 102 ASP A C 1
ATOM 789 O O . ASP A 1 102 ? 4.41 28.984 -6.824 1 75.06 102 ASP A O 1
ATOM 793 N N . GLN A 1 103 ? 2.369 28.156 -6.5 1 79 103 GLN A N 1
ATOM 794 C CA . GLN A 1 103 ? 1.741 29.375 -6.977 1 79 103 GLN A CA 1
ATOM 795 C C . GLN A 1 103 ? 2.018 30.547 -6.031 1 79 103 GLN A C 1
ATOM 797 O O . GLN A 1 103 ? 2.266 31.672 -6.473 1 79 103 GLN A O 1
ATOM 802 N N . VAL A 1 104 ? 2.045 30.281 -4.801 1 75.06 104 VAL A N 1
AT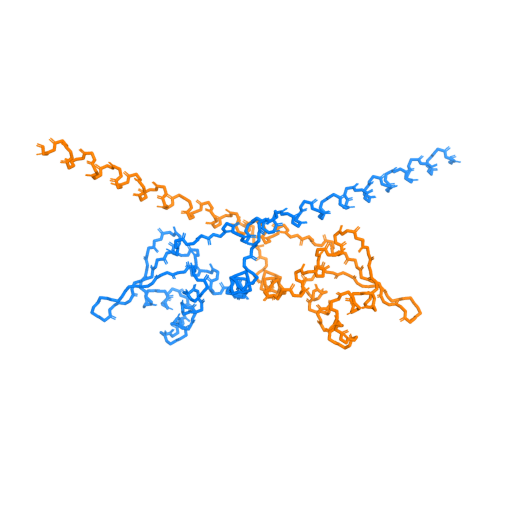OM 803 C CA . VAL A 1 104 ? 2.295 31.312 -3.801 1 75.06 104 VAL A CA 1
ATOM 804 C C . VAL A 1 104 ? 3.752 31.766 -3.873 1 75.06 104 VAL A C 1
ATOM 806 O O . VAL A 1 104 ? 4.043 32.969 -3.785 1 75.06 104 VAL A O 1
ATOM 809 N N . ILE A 1 105 ? 4.586 30.812 -4.125 1 76.25 105 ILE A N 1
ATOM 810 C CA . ILE A 1 105 ? 6.012 31.094 -4.23 1 76.25 105 ILE A CA 1
ATOM 811 C C . ILE A 1 105 ? 6.27 31.984 -5.449 1 76.25 105 ILE A C 1
ATOM 813 O O . ILE A 1 105 ? 7.02 32.969 -5.375 1 76.25 105 ILE A O 1
ATOM 817 N N . GLU A 1 106 ? 5.586 31.531 -6.496 1 82.44 106 GLU A N 1
ATOM 818 C CA . GLU A 1 106 ? 5.746 32.312 -7.723 1 82.44 106 GLU A CA 1
ATOM 819 C C . GLU A 1 106 ? 5.188 33.719 -7.559 1 82.44 106 GLU A C 1
ATOM 821 O O . GLU A 1 106 ? 5.777 34.688 -8.047 1 82.44 106 GLU A O 1
ATOM 826 N N . ALA A 1 107 ? 4.145 33.812 -6.824 1 83.69 107 ALA A N 1
ATOM 827 C CA . ALA A 1 107 ? 3.525 35.125 -6.59 1 83.69 107 ALA A CA 1
ATOM 828 C C . ALA A 1 107 ? 4.41 36 -5.703 1 83.69 107 ALA A C 1
ATOM 830 O O . ALA A 1 107 ? 4.559 37.219 -5.953 1 83.69 107 ALA A O 1
ATOM 831 N N . LEU A 1 108 ? 5.059 35.375 -4.789 1 81.62 108 LEU A N 1
ATOM 832 C CA . LEU A 1 108 ? 5.938 36.125 -3.881 1 81.62 108 LEU A CA 1
ATOM 833 C C . LEU A 1 108 ? 7.199 36.594 -4.602 1 81.62 108 LEU A C 1
ATOM 835 O O . LEU A 1 108 ? 7.688 37.688 -4.352 1 81.62 108 LEU A O 1
ATOM 839 N N . LYS A 1 109 ? 7.652 35.75 -5.539 1 85.75 109 LYS A N 1
ATOM 840 C CA . LYS A 1 109 ? 8.836 36.125 -6.316 1 85.75 109 LYS A CA 1
ATOM 841 C C . LYS A 1 109 ? 8.547 37.312 -7.234 1 85.75 109 LYS A C 1
ATOM 843 O O . LYS A 1 109 ? 9.383 38.188 -7.379 1 85.75 109 LYS A O 1
ATOM 848 N N . ARG A 1 110 ? 7.43 37.312 -7.797 1 86 110 ARG A N 1
ATOM 849 C CA . ARG A 1 110 ? 7.035 38.406 -8.695 1 86 110 ARG A CA 1
ATOM 850 C C . ARG A 1 110 ? 6.879 39.719 -7.941 1 86 110 ARG A C 1
ATOM 852 O O . ARG A 1 110 ? 7.297 40.781 -8.422 1 86 110 ARG A O 1
ATOM 859 N N . LYS A 1 111 ? 6.41 39.688 -6.797 1 87.06 111 LYS A N 1
ATOM 860 C CA . LYS A 1 111 ? 6.227 40.875 -5.973 1 87.06 111 LYS A CA 1
ATOM 861 C C . LYS A 1 111 ? 7.57 41.438 -5.539 1 87.06 111 LYS A C 1
ATOM 863 O O . LYS A 1 111 ? 7.754 42.656 -5.543 1 87.06 111 LYS A O 1
ATOM 868 N N . GLU A 1 112 ? 8.375 40.562 -5.246 1 85.88 112 GLU A N 1
ATOM 869 C CA . GLU A 1 112 ? 9.703 41 -4.84 1 85.88 112 GLU A CA 1
ATOM 870 C C . GLU A 1 112 ? 10.43 41.688 -5.992 1 85.88 112 GLU A C 1
ATOM 872 O O . GLU A 1 112 ? 11.125 42.688 -5.789 1 85.88 112 GLU A O 1
ATOM 877 N N . LYS A 1 113 ? 10.336 41.125 -7.164 1 87.94 113 LYS A N 1
ATOM 878 C CA . LYS A 1 113 ? 10.984 41.719 -8.336 1 87.94 113 LYS A CA 1
ATOM 879 C C . LYS A 1 113 ? 10.367 43.062 -8.703 1 87.94 113 LYS A C 1
ATOM 881 O O . LYS A 1 113 ? 11.07 43.969 -9.125 1 87.94 113 LYS A O 1
ATOM 886 N N . ALA A 1 114 ? 9.234 43.25 -8.469 1 85.81 114 ALA A N 1
ATOM 887 C CA . ALA A 1 114 ? 8.539 44.469 -8.82 1 85.81 114 ALA A CA 1
ATOM 888 C C . ALA A 1 114 ? 8.875 45.594 -7.84 1 85.81 114 ALA A C 1
ATOM 890 O O . ALA A 1 114 ? 8.93 46.781 -8.219 1 85.81 114 ALA A O 1
ATOM 891 N N . ASP A 1 115 ? 9.023 45.219 -6.645 1 84.38 115 ASP A N 1
ATOM 892 C CA . ASP A 1 115 ? 9.289 46.219 -5.617 1 84.38 115 ASP A CA 1
ATOM 893 C C . ASP A 1 115 ? 10.75 46.656 -5.633 1 84.38 115 ASP A C 1
ATOM 895 O O . ASP A 1 115 ? 11.117 47.656 -5.039 1 84.38 115 ASP A O 1
ATOM 899 N N . GLY A 1 116 ? 11.648 45.781 -6.234 1 72.44 116 GLY A N 1
ATOM 900 C CA . GLY A 1 116 ? 13.031 46.219 -6.301 1 72.44 116 GLY A CA 1
ATOM 901 C C . GLY A 1 116 ? 13.414 46.75 -7.668 1 72.44 116 GLY A C 1
ATOM 902 O O . GLY A 1 116 ? 14.117 47.781 -7.773 1 72.44 116 GLY A O 1
ATOM 903 N N . MET B 1 1 ? 13.109 1.07 -15.812 1 29.06 1 MET B N 1
ATOM 904 C CA . MET B 1 1 ? 12.391 0.369 -14.758 1 29.06 1 MET B CA 1
ATOM 905 C C . MET B 1 1 ? 12.445 1.152 -13.453 1 29.06 1 MET B C 1
ATOM 907 O O . MET B 1 1 ? 13.523 1.549 -13.008 1 29.06 1 MET B O 1
ATOM 911 N N . VAL B 1 2 ? 11.57 2.057 -13.18 1 38.03 2 VAL B N 1
ATOM 912 C CA . VAL B 1 2 ? 11.852 2.947 -12.062 1 38.03 2 VAL B CA 1
ATOM 913 C C . VAL B 1 2 ? 12.336 2.135 -10.859 1 38.03 2 VAL B C 1
ATOM 915 O O . VAL B 1 2 ? 11.727 1.125 -10.5 1 38.03 2 VAL B O 1
ATOM 918 N N . GLN B 1 3 ? 13.656 2.102 -10.711 1 46.34 3 GLN B N 1
ATOM 919 C CA . GLN B 1 3 ? 14.32 1.485 -9.57 1 46.34 3 GLN B CA 1
ATOM 920 C C . GLN B 1 3 ? 13.75 2.006 -8.258 1 46.34 3 GLN B C 1
ATOM 922 O O . GLN B 1 3 ? 13.773 3.209 -7.992 1 46.34 3 GLN B O 1
ATOM 927 N N . PHE B 1 4 ? 12.484 1.61 -8.039 1 53.69 4 PHE B N 1
ATOM 928 C CA . PHE B 1 4 ? 11.922 2.027 -6.758 1 53.69 4 PHE B CA 1
ATOM 929 C C . PHE B 1 4 ? 12.773 1.519 -5.602 1 53.69 4 PHE B C 1
ATOM 931 O O . PHE B 1 4 ? 13.281 0.394 -5.645 1 53.69 4 PHE B O 1
ATOM 938 N N . SER B 1 5 ? 13.258 2.484 -4.82 1 65.94 5 SER B N 1
ATOM 939 C CA . SER B 1 5 ? 13.914 1.939 -3.637 1 65.94 5 SER B CA 1
ATOM 940 C C . SER B 1 5 ? 12.977 1.021 -2.857 1 65.94 5 SER B C 1
ATOM 942 O O . SER B 1 5 ? 11.891 1.433 -2.451 1 65.94 5 SER B O 1
ATOM 944 N N . THR B 1 6 ? 13.234 -0.155 -2.807 1 79 6 THR B N 1
ATOM 945 C CA . THR B 1 6 ? 12.477 -1.22 -2.162 1 79 6 THR B CA 1
ATOM 946 C C . THR B 1 6 ? 12.188 -0.874 -0.702 1 79 6 THR B C 1
ATOM 948 O O . THR B 1 6 ? 11.086 -1.108 -0.207 1 79 6 THR B O 1
ATOM 951 N N . ALA B 1 7 ? 13.125 -0.097 -0.19 1 88.44 7 ALA B N 1
ATOM 952 C CA . ALA B 1 7 ? 12.969 0.206 1.23 1 88.44 7 ALA B CA 1
ATOM 953 C C . ALA B 1 7 ? 11.922 1.297 1.443 1 88.44 7 ALA B C 1
ATOM 955 O O . ALA B 1 7 ? 11.156 1.255 2.412 1 88.44 7 ALA B O 1
ATOM 956 N N . ARG B 1 8 ? 11.891 2.158 0.58 1 90.06 8 ARG B N 1
ATOM 957 C CA . ARG B 1 8 ? 10.938 3.256 0.687 1 90.06 8 ARG B CA 1
ATOM 958 C C . ARG B 1 8 ? 9.508 2.76 0.479 1 90.06 8 ARG B C 1
ATOM 960 O O . ARG B 1 8 ? 8.602 3.146 1.216 1 90.06 8 ARG B O 1
ATOM 967 N N . LEU B 1 9 ? 9.422 1.876 -0.457 1 94.12 9 LEU B N 1
ATOM 968 C CA . LEU B 1 9 ? 8.102 1.315 -0.706 1 94.12 9 LEU B CA 1
ATOM 969 C C . LEU B 1 9 ? 7.645 0.454 0.468 1 94.12 9 LEU B C 1
ATOM 971 O O . LEU B 1 9 ? 6.469 0.479 0.844 1 94.12 9 LEU B O 1
ATOM 975 N N . ASP B 1 10 ? 8.633 -0.23 1.092 1 96.31 10 ASP B N 1
ATOM 976 C CA . ASP B 1 10 ? 8.312 -1.032 2.27 1 96.31 10 ASP B CA 1
ATOM 977 C C . ASP B 1 10 ? 7.754 -0.16 3.393 1 96.31 10 ASP B C 1
ATOM 979 O O . ASP B 1 10 ? 6.707 -0.468 3.965 1 96.31 10 ASP B O 1
ATOM 983 N N . ALA B 1 11 ? 8.414 0.923 3.609 1 95.75 11 ALA B N 1
ATOM 984 C CA . ALA B 1 11 ? 8.031 1.81 4.707 1 95.75 11 ALA B CA 1
ATOM 985 C C . ALA B 1 11 ? 6.695 2.484 4.422 1 95.75 11 ALA B C 1
ATOM 987 O O . ALA B 1 11 ? 5.859 2.617 5.316 1 95.75 11 ALA B O 1
ATOM 988 N N . SER B 1 12 ? 6.512 2.871 3.223 1 96.31 12 SER B N 1
ATOM 989 C CA . SER B 1 12 ? 5.293 3.582 2.848 1 96.31 12 SER B CA 1
ATOM 990 C C . SER B 1 12 ? 4.074 2.672 2.939 1 96.31 12 SER B C 1
ATOM 992 O O . SER B 1 12 ? 3.064 3.035 3.547 1 96.31 12 SER B O 1
ATOM 994 N N . PHE B 1 13 ? 4.211 1.479 2.391 1 97.44 13 PHE B N 1
ATOM 995 C CA . PHE B 1 13 ? 3.084 0.554 2.449 1 97.44 13 PHE B CA 1
ATOM 996 C C . PHE B 1 13 ? 2.809 0.127 3.887 1 97.44 13 PHE B C 1
ATOM 998 O O . PHE B 1 13 ? 1.653 -0.045 4.281 1 97.44 13 PHE B O 1
ATOM 1005 N N . ALA B 1 14 ? 3.854 -0.027 4.609 1 97.75 14 ALA B N 1
ATOM 1006 C CA . ALA B 1 14 ? 3.668 -0.361 6.016 1 97.75 14 ALA B CA 1
ATOM 1007 C C . ALA B 1 14 ? 2.912 0.745 6.75 1 97.75 14 ALA B C 1
ATOM 1009 O O . ALA B 1 14 ? 1.993 0.47 7.523 1 97.75 14 ALA B O 1
ATOM 1010 N N . ALA B 1 15 ? 3.279 1.919 6.492 1 97.81 15 ALA B N 1
ATOM 1011 C CA . ALA B 1 15 ? 2.617 3.062 7.117 1 97.81 15 ALA B CA 1
ATOM 1012 C C . ALA B 1 15 ? 1.146 3.129 6.719 1 97.81 15 ALA B C 1
ATOM 1014 O O . ALA B 1 15 ? 0.285 3.43 7.547 1 97.81 15 ALA B O 1
ATOM 1015 N N . LEU B 1 16 ? 0.86 2.787 5.504 1 97.06 16 LEU B N 1
ATOM 1016 C CA . LEU B 1 16 ? -0.49 2.914 4.965 1 97.06 16 LEU B CA 1
ATOM 1017 C C . LEU B 1 16 ? -1.363 1.743 5.406 1 97.06 16 LEU B C 1
ATOM 1019 O O . LEU B 1 16 ? -2.582 1.771 5.227 1 97.06 16 LEU B O 1
ATOM 1023 N N . SER B 1 17 ? -0.733 0.747 6.066 1 97.62 17 SER B N 1
ATOM 1024 C CA . SER B 1 17 ? -1.477 -0.45 6.449 1 97.62 17 SER B CA 1
ATOM 1025 C C . SER B 1 17 ? -2.264 -0.225 7.734 1 97.62 17 SER B C 1
ATOM 1027 O O . SER B 1 17 ? -2.744 -1.18 8.352 1 97.62 17 SER B O 1
ATOM 1029 N N . ASP B 1 18 ? -2.439 0.998 8.164 1 97 18 ASP B N 1
ATOM 1030 C CA . ASP B 1 18 ? -3.168 1.374 9.375 1 97 18 ASP B CA 1
ATOM 1031 C C . ASP B 1 18 ? -4.215 2.441 9.07 1 97 18 ASP B C 1
ATOM 1033 O O . ASP B 1 18 ? -3.898 3.488 8.508 1 97 18 ASP B O 1
ATOM 1037 N N . ALA B 1 19 ? -5.43 2.125 9.492 1 96.31 19 ALA B N 1
ATOM 1038 C CA . ALA B 1 19 ? -6.551 3.004 9.18 1 96.31 19 ALA B CA 1
ATOM 1039 C C . ALA B 1 19 ? -6.367 4.379 9.82 1 96.31 19 ALA B C 1
ATOM 1041 O O . ALA B 1 19 ? -6.75 5.395 9.242 1 96.31 19 ALA B O 1
ATOM 1042 N N . THR B 1 20 ? -5.824 4.441 10.961 1 96.5 20 THR B N 1
ATOM 1043 C CA . THR B 1 20 ? -5.598 5.719 11.633 1 96.5 20 THR B CA 1
ATOM 1044 C C . THR B 1 20 ? -4.59 6.562 10.852 1 96.5 20 THR B C 1
ATOM 1046 O O . THR B 1 20 ? -4.801 7.762 10.648 1 96.5 20 THR B O 1
ATOM 1049 N N . ARG B 1 21 ? -3.541 5.91 10.484 1 97.31 21 ARG B N 1
ATOM 1050 C CA . ARG B 1 21 ? -2.514 6.621 9.734 1 97.31 21 ARG B CA 1
ATOM 1051 C C . ARG B 1 21 ? -3.062 7.121 8.398 1 97.31 21 ARG B C 1
ATOM 1053 O O . ARG B 1 21 ? -2.74 8.227 7.969 1 97.31 21 ARG B O 1
ATOM 1060 N N . ARG B 1 22 ? -3.896 6.305 7.734 1 96.56 22 ARG B N 1
ATOM 1061 C CA . ARG B 1 22 ? -4.547 6.777 6.52 1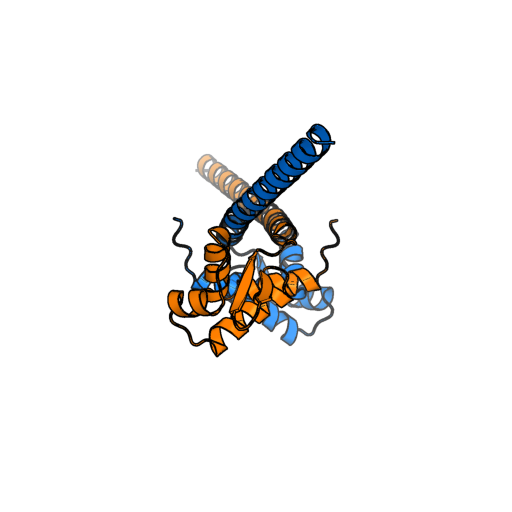 96.56 22 ARG B CA 1
ATOM 1062 C C . ARG B 1 22 ? -5.465 7.961 6.816 1 96.56 22 ARG B C 1
ATOM 1064 O O . ARG B 1 22 ? -5.52 8.922 6.043 1 96.56 22 ARG B O 1
ATOM 1071 N N . GLY B 1 23 ? -6.141 7.91 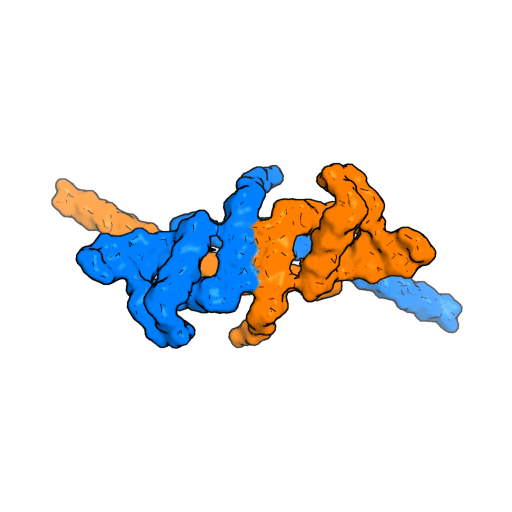7.863 1 96.06 23 GLY B N 1
ATOM 1072 C CA . GLY B 1 23 ? -6.98 9.016 8.289 1 96.06 23 GLY B CA 1
ATOM 1073 C C . GLY B 1 23 ? -6.195 10.289 8.562 1 96.06 23 GLY B C 1
ATOM 1074 O O . GLY B 1 23 ? -6.637 11.383 8.211 1 96.06 23 GLY B O 1
ATOM 1075 N N . VAL B 1 24 ? -5.082 10.164 9.188 1 97.31 24 VAL B N 1
ATOM 1076 C CA . VAL B 1 24 ? -4.211 11.297 9.477 1 97.31 24 VAL B CA 1
ATOM 1077 C C . VAL B 1 24 ? -3.785 11.969 8.172 1 97.31 24 VAL B C 1
ATOM 1079 O O . VAL B 1 24 ? -3.824 13.195 8.047 1 97.31 24 VAL B O 1
ATOM 1082 N N . LEU B 1 25 ? -3.418 11.156 7.195 1 96.19 25 LEU B N 1
ATOM 1083 C CA . LEU B 1 25 ? -3.021 11.711 5.906 1 96.19 25 LEU B CA 1
ATOM 1084 C C . LEU B 1 25 ? -4.18 12.461 5.258 1 96.19 25 LEU B C 1
ATOM 1086 O O . LEU B 1 25 ? -3.98 13.523 4.66 1 96.19 25 LEU B O 1
ATOM 1090 N N . GLU B 1 26 ? -5.336 11.898 5.379 1 94.5 26 GLU B N 1
ATOM 1091 C CA . GLU B 1 26 ? -6.52 12.562 4.84 1 94.5 26 GLU B CA 1
ATOM 1092 C C . GLU B 1 26 ? -6.75 13.914 5.508 1 94.5 26 GLU B C 1
ATOM 1094 O O . GLU B 1 26 ? -7.027 14.906 4.836 1 94.5 26 GLU B O 1
ATOM 1099 N N . GLN B 1 27 ? -6.598 13.914 6.758 1 95.81 27 GLN B N 1
ATOM 1100 C CA . GLN B 1 27 ? -6.785 15.156 7.508 1 95.81 27 GLN B CA 1
ATOM 1101 C C . GLN B 1 27 ? -5.746 16.203 7.113 1 95.81 27 GLN B C 1
ATOM 1103 O O . GLN B 1 27 ? -6.078 17.375 6.902 1 95.81 27 GLN B O 1
ATOM 1108 N N . LEU B 1 28 ? -4.547 15.773 6.957 1 95.69 28 LEU B N 1
ATOM 1109 C CA . LEU B 1 28 ? -3.461 16.703 6.633 1 95.69 28 LEU B CA 1
ATOM 1110 C C . LEU B 1 28 ? -3.557 17.172 5.188 1 95.69 28 LEU B C 1
ATOM 1112 O O . LEU B 1 28 ? -2.967 18.188 4.816 1 95.69 28 LEU B O 1
ATOM 1116 N N . GLY B 1 29 ? -4.211 16.375 4.426 1 92.5 29 GLY B N 1
ATOM 1117 C CA . GLY B 1 29 ? -4.523 16.828 3.08 1 92.5 29 GLY B CA 1
ATOM 1118 C C . GLY B 1 29 ? -5.426 18.031 3.053 1 92.5 29 GLY B C 1
ATOM 1119 O O . GLY B 1 29 ? -5.375 18.844 2.117 1 92.5 29 GLY B O 1
ATOM 1120 N N . ASN B 1 30 ? -6.184 18.188 4.035 1 91.69 30 ASN B N 1
ATOM 1121 C CA . ASN B 1 30 ? -7.113 19.312 4.137 1 91.69 30 ASN B CA 1
ATOM 1122 C C . ASN B 1 30 ? -6.457 20.531 4.793 1 91.69 30 ASN B C 1
ATOM 1124 O O . ASN B 1 30 ? -6.668 21.656 4.363 1 91.69 30 ASN B O 1
ATOM 1128 N N . ALA B 1 31 ? -5.695 20.266 5.809 1 93.38 31 ALA B N 1
ATOM 1129 C CA . ALA B 1 31 ? -5.051 21.344 6.555 1 93.38 31 ALA B CA 1
ATOM 1130 C C . ALA B 1 31 ? -3.969 20.797 7.484 1 93.38 31 ALA B C 1
ATOM 1132 O O . ALA B 1 31 ? -4.109 19.703 8.039 1 93.38 31 ALA B O 1
ATOM 1133 N N . ASP B 1 32 ? -2.99 21.609 7.703 1 95.44 32 ASP B N 1
ATOM 1134 C CA . ASP B 1 32 ? -2.012 21.266 8.727 1 95.44 32 ASP B CA 1
ATOM 1135 C C . ASP B 1 32 ? -2.678 21.125 10.094 1 95.44 32 ASP B C 1
ATOM 1137 O O . ASP B 1 32 ? -3.717 21.734 10.352 1 95.44 32 ASP B O 1
ATOM 1141 N N . ALA B 1 33 ? -2.123 20.328 10.914 1 97.88 33 ALA B N 1
ATOM 1142 C CA . ALA B 1 33 ? -2.693 20.109 12.242 1 97.88 33 ALA B CA 1
ATOM 1143 C C . ALA B 1 33 ? -1.611 19.75 13.258 1 97.88 33 ALA B C 1
ATOM 1145 O O . ALA B 1 33 ? -0.607 19.125 12.906 1 97.88 33 ALA B O 1
ATOM 1146 N N . SER B 1 34 ? -1.832 20.172 14.5 1 98.38 34 SER B N 1
ATOM 1147 C CA . SER B 1 34 ? -0.915 19.766 15.562 1 98.38 34 SER B CA 1
ATOM 1148 C C . SER B 1 34 ? -1.166 18.328 15.992 1 98.38 34 SER B C 1
ATOM 1150 O O . SER B 1 34 ? -2.244 17.781 15.75 1 98.38 34 SER B O 1
ATOM 1152 N N . ILE B 1 35 ? -0.188 17.75 16.609 1 98.12 35 ILE B N 1
ATOM 1153 C CA . ILE B 1 35 ? -0.35 16.391 17.141 1 98.12 35 ILE B CA 1
ATOM 1154 C C . ILE B 1 35 ? -1.527 16.359 18.109 1 98.12 35 ILE B C 1
ATOM 1156 O O . ILE B 1 35 ? -2.297 15.398 18.141 1 98.12 35 ILE B O 1
ATOM 1160 N N . THR B 1 36 ? -1.669 17.453 18.875 1 98.12 36 THR B N 1
ATOM 1161 C CA . THR B 1 36 ? -2.762 17.562 19.828 1 98.12 36 THR B CA 1
ATOM 1162 C C . THR B 1 36 ? -4.109 17.562 19.109 1 98.12 36 THR B C 1
ATOM 1164 O O . THR B 1 36 ? -5.031 16.844 19.516 1 98.12 36 THR B O 1
ATOM 1167 N N . GLU B 1 37 ? -4.242 18.328 18.078 1 98.31 37 GLU B N 1
ATOM 1168 C CA . GLU B 1 37 ? -5.477 18.375 17.297 1 98.31 37 GLU B CA 1
ATOM 1169 C C . GLU B 1 37 ? -5.789 17.016 16.672 1 98.31 37 GLU B C 1
ATOM 1171 O O . GLU B 1 37 ? -6.945 16.594 16.641 1 98.31 37 GLU B O 1
ATOM 1176 N N . LEU B 1 38 ? -4.789 16.391 16.156 1 98.38 38 LEU B N 1
ATOM 1177 C CA . LEU B 1 38 ? -4.977 15.078 15.547 1 98.38 38 LEU B CA 1
ATOM 1178 C C . LEU B 1 38 ? -5.398 14.055 16.594 1 98.38 38 LEU B C 1
ATOM 1180 O O . LEU B 1 38 ? -6.312 13.258 16.359 1 98.38 38 LEU B O 1
ATOM 1184 N N . ALA B 1 39 ? -4.738 14.094 17.734 1 98.44 39 ALA B N 1
AT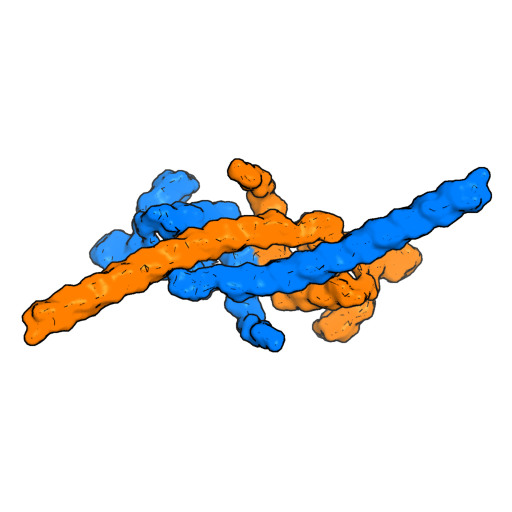OM 1185 C CA . ALA B 1 39 ? -5.078 13.164 18.812 1 98.44 39 ALA B CA 1
ATOM 1186 C C . ALA B 1 39 ? -6.539 13.32 19.234 1 98.44 39 ALA B C 1
ATOM 1188 O O . ALA B 1 39 ? -7.238 12.32 19.438 1 98.44 39 ALA B O 1
ATOM 1189 N N . GLU B 1 40 ? -6.984 14.547 19.328 1 98.25 40 GLU B N 1
ATOM 1190 C CA . GLU B 1 40 ? -8.375 14.828 19.672 1 98.25 40 GLU B CA 1
ATOM 1191 C C . GLU B 1 40 ? -9.328 14.32 18.609 1 98.25 40 GLU B C 1
ATOM 1193 O O . GLU B 1 40 ? -10.32 13.656 18.906 1 98.25 40 GLU B O 1
ATOM 1198 N N . LYS B 1 41 ? -9.008 14.562 17.406 1 97.38 41 LYS B N 1
ATOM 1199 C CA . LYS B 1 41 ? -9.867 14.188 16.297 1 97.38 41 LYS B CA 1
ATOM 1200 C C . LYS B 1 41 ? -10.023 12.672 16.188 1 97.38 41 LYS B C 1
ATOM 1202 O O . LYS B 1 41 ? -11.102 12.172 15.883 1 97.38 41 LYS B O 1
ATOM 1207 N N . PHE B 1 42 ? -8.953 11.953 16.469 1 97.62 42 PHE B N 1
ATOM 1208 C CA . PHE B 1 42 ? -8.961 10.508 16.297 1 97.62 42 PHE B CA 1
ATOM 1209 C C . PHE B 1 42 ? -9.164 9.805 17.641 1 97.62 42 PHE B C 1
ATOM 1211 O O . PHE B 1 42 ? -9.008 8.586 17.734 1 97.62 42 PHE B O 1
ATOM 1218 N N . HIS B 1 43 ? -9.445 10.633 18.641 1 97.69 43 HIS B N 1
ATOM 1219 C CA . HIS B 1 43 ? -9.781 10.125 19.969 1 97.69 43 HIS B CA 1
ATOM 1220 C C . HIS B 1 43 ? -8.703 9.18 20.484 1 97.69 43 HIS B C 1
ATOM 1222 O O . HIS B 1 43 ? -9.008 8.062 20.922 1 97.69 43 HIS B O 1
ATOM 1228 N N . MET B 1 44 ? -7.457 9.688 20.453 1 97.12 44 MET B N 1
ATOM 1229 C CA . MET B 1 44 ? -6.285 8.93 20.891 1 97.12 44 MET B CA 1
ATOM 1230 C C . MET B 1 44 ? -5.449 9.75 21.875 1 97.12 44 MET B C 1
ATOM 1232 O O . MET B 1 44 ? -5.617 10.961 21.984 1 97.12 44 MET B O 1
ATOM 1236 N N . THR B 1 45 ? -4.625 9.047 22.609 1 97.81 45 THR B N 1
ATOM 1237 C CA . THR B 1 45 ? -3.654 9.727 23.469 1 97.81 45 THR B CA 1
ATOM 1238 C C . THR B 1 45 ? -2.594 10.43 22.625 1 97.81 45 THR B C 1
ATOM 1240 O O . THR B 1 45 ? -2.373 10.078 21.469 1 97.81 45 THR B O 1
ATOM 1243 N N . LEU B 1 46 ? -1.972 11.383 23.234 1 97.38 46 LEU B N 1
ATOM 1244 C CA . LEU B 1 46 ? -0.859 12.055 22.578 1 97.38 46 LEU B CA 1
ATOM 1245 C C . LEU B 1 46 ? 0.25 11.07 22.234 1 97.38 46 LEU B C 1
ATOM 1247 O O . LEU B 1 46 ? 0.847 11.148 21.156 1 97.38 46 LEU B O 1
ATOM 1251 N N . THR B 1 47 ? 0.484 10.172 23.172 1 97.88 47 THR B N 1
ATOM 1252 C CA . THR B 1 47 ? 1.517 9.164 22.953 1 97.88 47 THR B CA 1
ATOM 1253 C C . THR B 1 47 ? 1.193 8.312 21.719 1 97.88 47 THR B C 1
ATOM 1255 O O . THR B 1 47 ? 2.061 8.078 20.875 1 97.88 47 THR B O 1
ATOM 1258 N N . GLY B 1 48 ? -0.061 7.875 21.656 1 97.94 48 GLY B N 1
ATOM 1259 C CA . GLY B 1 48 ? -0.497 7.086 20.516 1 97.94 48 GLY B CA 1
ATOM 1260 C C . GLY B 1 48 ? -0.396 7.832 19.203 1 97.94 48 GLY B C 1
ATOM 1261 O O . GLY B 1 48 ? 0.088 7.285 18.203 1 97.94 48 GLY B O 1
ATOM 1262 N N . MET B 1 49 ? -0.861 9.023 19.172 1 98.44 49 MET B N 1
ATOM 1263 C CA . MET B 1 49 ? -0.823 9.828 17.953 1 98.44 49 MET B CA 1
ATOM 1264 C C . MET B 1 49 ? 0.615 10.125 17.547 1 98.44 49 MET B C 1
ATOM 1266 O O . MET B 1 49 ? 0.941 10.102 16.359 1 98.44 49 MET B O 1
ATOM 1270 N N . LYS B 1 50 ? 1.484 10.367 18.5 1 98.12 50 LYS B N 1
ATOM 1271 C CA . LYS B 1 50 ? 2.896 10.594 18.203 1 98.12 50 LYS B CA 1
ATOM 1272 C C . LYS B 1 50 ? 3.516 9.383 17.516 1 98.12 50 LYS B C 1
ATOM 1274 O O . LYS B 1 50 ? 4.32 9.531 16.594 1 98.12 50 LYS B O 1
ATOM 1279 N N . LYS B 1 51 ? 3.127 8.227 17.969 1 98.38 51 LYS B N 1
ATOM 1280 C CA . LYS B 1 51 ? 3.635 7.004 17.344 1 98.38 51 LYS B CA 1
ATOM 1281 C C . LYS B 1 51 ? 3.199 6.902 15.891 1 98.38 51 LYS B C 1
ATOM 1283 O O . LYS B 1 51 ? 4.008 6.57 15.016 1 98.38 51 LYS B O 1
ATOM 1288 N N . HIS B 1 52 ? 1.928 7.203 15.68 1 98.25 52 HIS B N 1
ATOM 1289 C CA . HIS B 1 52 ? 1.426 7.16 14.312 1 98.25 52 HIS B CA 1
ATOM 1290 C C . HIS B 1 52 ? 2.125 8.195 13.438 1 98.25 52 HIS B C 1
ATOM 1292 O O . HIS B 1 52 ? 2.557 7.879 12.32 1 98.25 52 HIS B O 1
ATOM 1298 N N . VAL B 1 53 ? 2.221 9.367 13.914 1 98.31 53 VAL B N 1
ATOM 1299 C CA . VAL B 1 53 ? 2.867 10.445 13.172 1 98.31 53 VAL B CA 1
ATOM 1300 C C . VAL B 1 53 ? 4.336 10.102 12.93 1 98.31 53 VAL B C 1
ATOM 1302 O O . VAL B 1 53 ? 4.879 10.383 11.859 1 98.31 53 VAL B O 1
ATOM 1305 N N . GLY B 1 54 ? 4.949 9.461 13.938 1 98.06 54 GLY B N 1
ATOM 1306 C CA . GLY B 1 54 ? 6.328 9.023 13.789 1 98.06 54 GLY B CA 1
ATOM 1307 C C . GLY B 1 54 ? 6.52 8.039 12.648 1 98.06 54 GLY B C 1
ATOM 1308 O O . GLY B 1 54 ? 7.477 8.156 11.875 1 98.06 54 GLY B O 1
ATOM 1309 N N . VAL B 1 55 ? 5.652 7.086 12.586 1 98.06 55 VAL B N 1
ATOM 1310 C CA . VAL B 1 55 ? 5.703 6.094 11.516 1 98.06 55 VAL B CA 1
ATOM 1311 C C . VAL B 1 55 ? 5.516 6.777 10.164 1 98.06 55 VAL B C 1
ATOM 1313 O O . VAL B 1 55 ? 6.242 6.488 9.211 1 98.06 55 VAL B O 1
ATOM 1316 N N . LEU B 1 56 ? 4.586 7.703 10.062 1 97.81 56 LEU B N 1
ATOM 1317 C CA . LEU B 1 56 ? 4.312 8.438 8.828 1 97.81 56 LEU B CA 1
ATOM 1318 C C . LEU B 1 56 ? 5.5 9.305 8.438 1 97.81 56 LEU B C 1
ATOM 1320 O O . LEU B 1 56 ? 5.824 9.43 7.254 1 97.81 56 LEU B O 1
ATOM 1324 N N . GLU B 1 57 ? 6.133 9.867 9.406 1 97.06 57 GLU B N 1
ATOM 1325 C CA . GLU B 1 57 ? 7.293 10.719 9.164 1 97.06 57 GLU B CA 1
ATOM 1326 C C . GLU B 1 57 ? 8.484 9.898 8.672 1 97.06 57 GLU B C 1
ATOM 1328 O O . GLU B 1 57 ? 9.172 10.297 7.73 1 97.06 57 GLU B O 1
ATOM 1333 N N . GLN B 1 58 ? 8.719 8.742 9.273 1 95.5 58 GLN B N 1
ATOM 1334 C CA . GLN B 1 58 ? 9.797 7.855 8.852 1 95.5 58 GLN B CA 1
ATOM 1335 C C . GLN B 1 58 ? 9.594 7.387 7.414 1 95.5 58 GLN B C 1
ATOM 1337 O O . GLN B 1 58 ? 10.562 7.191 6.68 1 95.5 58 GLN B O 1
ATOM 1342 N N . ALA B 1 59 ? 8.336 7.266 7.055 1 95.81 59 ALA B N 1
ATOM 1343 C CA . ALA B 1 59 ? 8.008 6.832 5.703 1 95.81 59 ALA B CA 1
ATOM 1344 C C . ALA B 1 59 ? 8.055 8 4.723 1 95.81 59 ALA B C 1
ATOM 1346 O O . ALA B 1 59 ? 7.867 7.816 3.518 1 95.81 59 ALA B O 1
ATOM 1347 N N . GLY B 1 60 ? 8.219 9.211 5.207 1 94.62 60 GLY B N 1
ATOM 1348 C CA . GLY B 1 60 ? 8.312 10.398 4.371 1 94.62 60 GLY B CA 1
ATOM 1349 C C . GLY B 1 60 ? 6.965 10.969 3.984 1 94.62 60 GLY B C 1
ATOM 1350 O O . GLY B 1 60 ? 6.879 11.844 3.123 1 94.62 60 GLY B O 1
ATOM 1351 N N . LEU B 1 61 ? 5.902 10.555 4.625 1 95.88 61 LEU B N 1
ATOM 1352 C CA . LEU B 1 61 ? 4.547 10.93 4.242 1 95.88 61 LEU B CA 1
ATOM 1353 C C . LEU B 1 61 ? 4.074 12.141 5.031 1 95.88 61 LEU B C 1
ATOM 1355 O O . LEU B 1 61 ? 3.119 12.812 4.637 1 95.88 61 LEU B O 1
ATOM 1359 N N . VAL B 1 62 ? 4.758 12.406 6.145 1 96.81 62 VAL B N 1
ATOM 1360 C CA . VAL B 1 62 ? 4.441 13.539 7.004 1 96.81 62 VAL B CA 1
ATOM 1361 C C . VAL B 1 62 ? 5.727 14.25 7.418 1 96.81 62 VAL B C 1
ATOM 1363 O O . VAL B 1 62 ? 6.773 13.617 7.574 1 96.81 62 VAL B O 1
ATOM 1366 N N . THR B 1 63 ? 5.703 15.469 7.52 1 96.19 63 THR B N 1
ATOM 1367 C CA . THR B 1 63 ? 6.754 16.266 8.141 1 96.19 63 THR B CA 1
ATOM 1368 C C . THR B 1 63 ? 6.23 16.984 9.383 1 96.19 63 THR B C 1
ATOM 1370 O O . THR B 1 63 ? 5.043 17.312 9.461 1 96.19 63 THR B O 1
ATOM 1373 N N . THR B 1 64 ? 7.09 17.141 10.359 1 96.88 64 THR B N 1
ATOM 1374 C CA . THR B 1 64 ? 6.684 17.828 11.586 1 96.88 64 THR B CA 1
ATOM 1375 C C . THR B 1 64 ? 7.641 18.969 11.914 1 96.88 64 THR B C 1
ATOM 1377 O O . THR B 1 64 ? 8.812 18.922 11.547 1 96.88 64 THR B O 1
ATOM 1380 N N . GLU B 1 65 ? 7.098 19.953 12.422 1 96.5 65 GLU B N 1
ATOM 1381 C CA . GLU B 1 65 ? 7.859 21.094 12.93 1 96.5 65 GLU B CA 1
ATOM 1382 C C . GLU B 1 65 ? 7.43 21.453 14.352 1 96.5 65 GLU B C 1
ATOM 1384 O O . GLU B 1 65 ? 6.238 21.625 14.617 1 96.5 65 GLU B O 1
ATOM 1389 N N . LYS B 1 66 ? 8.414 21.5 15.195 1 95.75 66 LYS B N 1
ATOM 1390 C CA . LYS B 1 66 ? 8.117 21.859 16.578 1 95.75 66 LYS B CA 1
ATOM 1391 C C . LYS B 1 66 ? 8.406 23.328 16.844 1 95.75 66 LYS B C 1
ATOM 1393 O O . LYS B 1 66 ? 9.508 23.812 16.578 1 95.75 66 LYS B O 1
ATOM 1398 N N . VAL B 1 67 ? 7.488 24.094 17.312 1 94.81 67 VAL B N 1
ATOM 1399 C CA . VAL B 1 67 ? 7.617 25.469 17.781 1 94.81 67 VAL B CA 1
ATOM 1400 C C . VAL B 1 67 ? 7.109 25.578 19.219 1 94.81 67 VAL B C 1
ATOM 1402 O O . VAL B 1 67 ? 5.91 25.453 19.469 1 94.81 67 VAL B O 1
ATOM 1405 N N . GLY B 1 68 ? 8.016 25.922 20.109 1 96.19 68 GLY B N 1
ATOM 1406 C CA . GLY B 1 68 ? 7.629 25.859 21.516 1 96.19 68 GLY B CA 1
ATOM 1407 C C . GLY B 1 68 ? 7.172 24.469 21.938 1 96.19 68 GLY B C 1
ATOM 1408 O O . GLY B 1 68 ? 7.906 23.5 21.797 1 96.19 68 GLY B O 1
ATOM 1409 N N . ARG B 1 69 ? 5.984 24.375 22.391 1 94.25 69 ARG B N 1
ATOM 1410 C CA . ARG B 1 69 ? 5.457 23.094 22.859 1 94.25 69 ARG B CA 1
ATOM 1411 C C . ARG B 1 69 ? 4.527 22.469 21.828 1 94.25 69 ARG B C 1
ATOM 1413 O O . ARG B 1 69 ? 3.947 21.406 22.062 1 94.25 69 ARG B O 1
ATOM 1420 N N . VAL B 1 70 ? 4.367 23.141 20.734 1 95.88 70 VAL B N 1
ATOM 1421 C CA . VAL B 1 70 ? 3.398 22.672 19.734 1 95.88 70 VAL B CA 1
ATOM 1422 C C . VAL B 1 70 ? 4.129 22.047 18.547 1 95.88 70 VAL B C 1
ATOM 1424 O O . VAL B 1 70 ? 5.008 22.672 17.953 1 95.88 70 VAL B O 1
ATOM 1427 N N . ARG B 1 71 ? 3.82 20.797 18.219 1 97.25 71 ARG B N 1
ATOM 1428 C CA . ARG B 1 71 ? 4.328 20.109 17.047 1 97.25 71 ARG B CA 1
ATOM 1429 C C . ARG B 1 71 ? 3.285 20.094 15.93 1 97.25 71 ARG B C 1
ATOM 1431 O O . ARG B 1 71 ? 2.246 19.438 16.062 1 97.25 71 ARG B O 1
ATOM 1438 N N . THR B 1 72 ? 3.633 20.75 14.844 1 97.94 72 THR B N 1
ATOM 1439 C CA . THR B 1 72 ? 2.721 20.859 13.711 1 97.94 72 THR B CA 1
ATOM 1440 C C . THR B 1 72 ? 3.08 19.844 12.633 1 97.94 72 THR B C 1
ATOM 1442 O O . THR B 1 72 ? 4.254 19.672 12.289 1 97.94 72 THR B O 1
ATOM 1445 N N . CYS B 1 73 ? 2.059 19.188 12.148 1 98 73 CYS B N 1
ATOM 1446 C CA . CYS B 1 73 ? 2.209 18.156 11.117 1 98 73 CYS B CA 1
ATOM 1447 C C . CYS B 1 73 ? 1.717 18.672 9.766 1 98 73 CYS B C 1
ATOM 1449 O O . CYS B 1 73 ? 0.688 19.344 9.695 1 98 73 CYS B O 1
ATOM 1451 N N . ARG B 1 74 ? 2.459 18.297 8.719 1 95.12 74 ARG B N 1
ATOM 1452 C CA . ARG B 1 74 ? 2.113 18.594 7.336 1 95.12 74 ARG B CA 1
ATOM 1453 C C . ARG B 1 74 ? 2.365 17.391 6.434 1 95.12 74 ARG B C 1
ATOM 1455 O O . ARG B 1 74 ? 3.1 16.469 6.805 1 95.12 74 ARG B O 1
ATOM 1462 N N . LEU B 1 75 ? 1.723 17.422 5.293 1 94.38 75 LEU B N 1
ATOM 1463 C CA . LEU B 1 75 ? 2.029 16.391 4.316 1 94.38 75 LEU B CA 1
ATOM 1464 C C . LEU B 1 75 ? 3.492 16.453 3.895 1 94.38 75 LEU B C 1
ATOM 1466 O O . LEU B 1 75 ? 4.043 17.531 3.715 1 94.38 75 LEU B O 1
ATOM 1470 N N . GLY B 1 76 ? 3.996 15.25 3.73 1 89.88 76 GLY B N 1
ATOM 1471 C CA . GLY B 1 76 ? 5.383 15.172 3.297 1 89.88 76 GLY B CA 1
ATOM 1472 C C . GLY B 1 76 ? 5.578 15.562 1.845 1 89.88 76 GLY B C 1
ATOM 1473 O O . GLY B 1 76 ? 4.617 15.594 1.071 1 89.88 76 GLY B O 1
ATOM 1474 N N . LEU B 1 77 ? 6.855 15.875 1.505 1 78.19 77 LEU B N 1
ATOM 1475 C CA . LEU B 1 77 ? 7.172 16.344 0.162 1 78.19 77 LEU B CA 1
ATOM 1476 C C . LEU B 1 77 ? 7.309 15.18 -0.81 1 78.19 77 LEU B C 1
ATOM 1478 O O . LEU B 1 77 ? 7.242 15.367 -2.027 1 78.19 77 LEU B O 1
ATOM 1482 N N . ARG B 1 78 ? 7.543 14.047 -0.287 1 79.19 78 ARG B N 1
ATOM 1483 C CA . ARG B 1 78 ? 7.812 12.898 -1.146 1 79.19 78 ARG B CA 1
ATOM 1484 C C . ARG B 1 78 ? 6.57 12.5 -1.935 1 79.19 78 ARG B C 1
ATOM 1486 O O . ARG B 1 78 ? 6.676 12.008 -3.061 1 79.19 78 ARG B O 1
ATOM 1493 N N . GLY B 1 79 ? 5.32 12.781 -1.393 1 83.38 79 GLY B N 1
ATOM 1494 C CA . GLY B 1 79 ? 4.074 12.383 -2.025 1 83.38 79 GLY B CA 1
ATOM 1495 C C . GLY B 1 79 ? 3.889 10.875 -2.086 1 83.38 79 GLY B C 1
ATOM 1496 O O . GLY B 1 79 ? 4.402 10.148 -1.236 1 83.38 79 GLY B O 1
ATOM 1497 N N . LEU B 1 80 ? 3.088 10.375 -3.025 1 91.69 80 LEU B N 1
ATOM 1498 C CA . LEU B 1 80 ? 2.727 8.969 -3.152 1 91.69 80 LEU B CA 1
ATOM 1499 C C . LEU B 1 80 ? 2.982 8.469 -4.57 1 91.69 80 LEU B C 1
ATOM 1501 O O . LEU B 1 80 ? 2.354 7.504 -5.016 1 91.69 80 LEU B O 1
ATOM 1505 N N . GLU B 1 81 ? 3.955 9.094 -5.203 1 90 81 GLU B N 1
ATOM 1506 C CA . GLU B 1 81 ? 4.152 8.828 -6.625 1 90 81 GLU B CA 1
ATOM 1507 C C . GLU B 1 81 ? 4.684 7.41 -6.852 1 90 81 GLU B C 1
ATOM 1509 O O . GLU B 1 81 ? 4.254 6.723 -7.777 1 90 81 GLU B O 1
ATOM 1514 N N . GLU B 1 82 ? 5.574 7.004 -6.051 1 92.06 82 GLU B N 1
ATOM 1515 C CA . GLU B 1 82 ? 6.16 5.68 -6.234 1 92.06 82 GLU B CA 1
ATOM 1516 C C . GLU B 1 82 ? 5.141 4.578 -5.957 1 92.06 82 GLU B C 1
ATOM 1518 O O . GLU B 1 82 ? 5.078 3.588 -6.688 1 92.06 82 GLU B O 1
ATOM 1523 N N . GLU B 1 83 ? 4.383 4.785 -4.883 1 94 83 GLU B N 1
ATOM 1524 C CA . GLU B 1 83 ? 3.324 3.836 -4.555 1 94 83 GLU B CA 1
ATOM 1525 C C . GLU B 1 83 ? 2.283 3.762 -5.668 1 94 83 GLU B C 1
ATOM 1527 O O . GLU B 1 83 ? 1.867 2.67 -6.066 1 94 83 GLU B O 1
ATOM 1532 N N . ALA B 1 84 ? 1.901 4.902 -6.176 1 93.94 84 ALA B N 1
ATOM 1533 C CA . ALA B 1 84 ? 0.929 4.977 -7.262 1 93.94 84 ALA B CA 1
ATOM 1534 C C . ALA B 1 84 ? 1.449 4.277 -8.516 1 93.94 84 ALA B C 1
ATOM 1536 O O . ALA B 1 84 ? 0.722 3.512 -9.148 1 93.94 84 ALA B O 1
ATOM 1537 N N . ALA B 1 85 ? 2.684 4.523 -8.82 1 93.12 85 ALA B N 1
ATOM 1538 C CA . ALA B 1 85 ? 3.283 3.934 -10.016 1 93.12 85 ALA B CA 1
ATOM 1539 C C . ALA B 1 85 ? 3.334 2.412 -9.906 1 93.12 85 ALA B C 1
ATOM 1541 O O . ALA B 1 85 ? 3.016 1.703 -10.859 1 93.12 85 ALA B O 1
ATOM 1542 N N . TRP B 1 86 ? 3.77 2.012 -8.758 1 94.31 86 TRP B N 1
ATOM 1543 C CA . TRP B 1 86 ? 3.865 0.568 -8.562 1 94.31 86 TRP B CA 1
ATOM 1544 C C . TRP B 1 86 ? 2.492 -0.087 -8.672 1 94.31 86 TRP B C 1
ATOM 1546 O O . TRP B 1 86 ? 2.326 -1.082 -9.383 1 94.31 86 TRP B O 1
ATOM 1556 N N . ILE B 1 87 ? 1.53 0.429 -7.98 1 94.62 87 ILE B N 1
ATOM 1557 C CA . ILE B 1 87 ? 0.182 -0.128 -7.957 1 94.62 87 ILE B CA 1
ATOM 1558 C C . ILE B 1 87 ? -0.418 -0.082 -9.359 1 94.62 87 ILE B C 1
ATOM 1560 O O . ILE B 1 87 ? -1.051 -1.044 -9.805 1 94.62 87 ILE B O 1
ATOM 1564 N N . GLU B 1 88 ? -0.209 0.991 -10.055 1 92.94 88 GLU B N 1
ATOM 1565 C CA . GLU B 1 88 ? -0.775 1.124 -11.391 1 92.94 88 GLU B CA 1
ATOM 1566 C C . GLU B 1 88 ? -0.162 0.11 -12.352 1 92.94 88 GLU B C 1
ATOM 1568 O O . GLU B 1 88 ? -0.864 -0.47 -13.18 1 92.94 88 GLU B O 1
ATOM 1573 N N . ALA B 1 89 ? 1.082 -0.105 -12.242 1 91.94 89 ALA B N 1
ATOM 1574 C CA . ALA B 1 89 ? 1.751 -1.091 -13.086 1 91.94 89 ALA B CA 1
ATOM 1575 C C . ALA B 1 89 ? 1.185 -2.488 -12.852 1 91.94 89 ALA B C 1
ATOM 1577 O O . ALA B 1 89 ? 0.996 -3.254 -13.805 1 91.94 89 ALA B O 1
ATOM 1578 N N . ARG B 1 90 ? 0.939 -2.779 -11.602 1 91.25 90 ARG B N 1
ATOM 1579 C CA . ARG B 1 90 ? 0.393 -4.09 -11.273 1 91.25 90 ARG B CA 1
ATOM 1580 C C . ARG B 1 90 ? -1.066 -4.199 -11.703 1 91.25 90 ARG B C 1
ATOM 1582 O O . ARG B 1 90 ? -1.501 -5.25 -12.18 1 91.25 90 ARG B O 1
ATOM 1589 N N . ARG B 1 91 ? -1.753 -3.133 -11.484 1 89.62 91 ARG B N 1
ATOM 1590 C CA . ARG B 1 91 ? -3.16 -3.121 -11.867 1 89.62 91 ARG B CA 1
ATOM 1591 C C . ARG B 1 91 ? -3.324 -3.385 -13.359 1 89.62 91 ARG B C 1
ATOM 1593 O O . ARG B 1 91 ? -4.238 -4.102 -13.773 1 89.62 91 ARG B O 1
ATOM 1600 N N . GLN B 1 92 ? -2.5 -2.842 -14.156 1 88.31 92 GLN B N 1
ATOM 1601 C CA . GLN B 1 92 ? -2.553 -3.047 -15.594 1 88.31 92 GLN B CA 1
ATOM 1602 C C . GLN B 1 92 ? -2.326 -4.512 -15.953 1 88.31 92 GLN B C 1
ATOM 1604 O O . GLN B 1 92 ? -2.988 -5.051 -16.844 1 88.31 92 GLN B O 1
ATOM 1609 N N . ILE B 1 93 ? -1.452 -5.098 -15.289 1 85.94 93 ILE B N 1
ATOM 1610 C CA . ILE B 1 93 ? -1.157 -6.508 -15.516 1 85.94 93 ILE B CA 1
ATOM 1611 C C . ILE B 1 93 ? -2.352 -7.359 -15.086 1 85.94 93 ILE B C 1
ATOM 1613 O O . ILE B 1 93 ? -2.746 -8.281 -15.805 1 85.94 93 ILE B O 1
ATOM 1617 N N . TRP B 1 94 ? -2.955 -7.039 -13.961 1 87.75 94 TRP B N 1
ATOM 1618 C CA . TRP B 1 94 ? -4.152 -7.723 -13.477 1 87.75 94 TRP B CA 1
ATOM 1619 C C . TRP B 1 94 ? -5.273 -7.645 -14.508 1 87.75 94 TRP B C 1
ATOM 1621 O O . TRP B 1 94 ? -5.91 -8.656 -14.82 1 87.75 94 TRP B O 1
ATOM 1631 N N . ASN B 1 95 ? -5.422 -6.484 -14.961 1 85.69 95 ASN B N 1
ATOM 1632 C CA . ASN B 1 95 ? -6.512 -6.27 -15.906 1 85.69 95 ASN B CA 1
ATOM 1633 C C . ASN B 1 95 ? -6.262 -7 -17.219 1 85.69 95 ASN B C 1
ATOM 1635 O O . ASN B 1 95 ? -7.195 -7.527 -17.828 1 85.69 95 ASN B O 1
ATOM 1639 N N . ALA B 1 96 ? -5.059 -7.043 -17.656 1 85.19 96 ALA B N 1
ATOM 1640 C CA . ALA B 1 96 ? -4.715 -7.742 -18.891 1 85.19 96 ALA B CA 1
ATOM 1641 C C . ALA B 1 96 ? -4.945 -9.242 -18.75 1 85.19 96 ALA B C 1
ATOM 1643 O O . ALA B 1 96 ? -5.414 -9.891 -19.688 1 85.19 96 ALA B O 1
ATOM 1644 N N . ARG B 1 97 ? -4.68 -9.719 -17.625 1 81.12 97 ARG B N 1
ATOM 1645 C CA . ARG B 1 97 ? -4.852 -11.141 -17.375 1 81.12 97 ARG B CA 1
ATOM 1646 C C . ARG B 1 97 ? -6.332 -11.508 -17.297 1 81.12 97 ARG B C 1
ATOM 1648 O O . ARG B 1 97 ? -6.75 -12.547 -17.828 1 81.12 97 ARG B O 1
ATOM 1655 N N . PHE B 1 98 ? -7.098 -10.695 -16.703 1 77.81 98 PHE B N 1
ATOM 1656 C CA . PHE B 1 98 ? -8.531 -10.953 -16.578 1 77.81 98 PHE B CA 1
ATOM 1657 C C . PHE B 1 98 ? -9.242 -10.758 -17.906 1 77.81 98 PHE B C 1
ATOM 1659 O O . PHE B 1 98 ? -10.18 -11.492 -18.234 1 77.81 98 PHE B O 1
ATOM 1666 N N . ASP B 1 99 ? -8.727 -9.789 -18.594 1 80.62 99 ASP B N 1
ATOM 1667 C CA . ASP B 1 99 ? -9.289 -9.562 -19.922 1 80.62 99 ASP B CA 1
ATOM 1668 C C . ASP B 1 99 ? -9.055 -10.773 -20.828 1 80.62 99 ASP B C 1
ATOM 1670 O O . ASP B 1 99 ? -9.938 -11.156 -21.594 1 80.62 99 ASP B O 1
ATOM 1674 N N . ALA B 1 100 ? -7.895 -11.297 -20.672 1 76.44 100 ALA B N 1
ATOM 1675 C CA . ALA B 1 100 ? -7.566 -12.477 -21.469 1 76.44 100 ALA B CA 1
ATOM 1676 C C . ALA B 1 100 ? -8.453 -13.664 -21.078 1 76.44 100 ALA B C 1
ATOM 1678 O O . ALA B 1 100 ? -8.906 -14.414 -21.953 1 76.44 100 ALA B O 1
ATOM 1679 N N . LEU B 1 101 ? -8.711 -13.711 -19.844 1 74.31 101 LEU B N 1
ATOM 1680 C CA . LEU B 1 101 ? -9.578 -14.781 -19.359 1 74.31 101 LEU B CA 1
ATOM 1681 C C . LEU B 1 101 ? -11.008 -14.594 -19.859 1 74.31 101 LEU B C 1
ATOM 1683 O O . LEU B 1 101 ? -11.656 -15.555 -20.266 1 74.31 101 LEU B O 1
ATOM 1687 N N . ASP B 1 102 ? -11.398 -13.367 -19.781 1 75.12 102 ASP B N 1
ATOM 1688 C CA . ASP B 1 102 ? -12.734 -13.062 -20.266 1 75.12 102 ASP B CA 1
ATOM 1689 C C . ASP B 1 102 ? -12.867 -13.398 -21.75 1 75.12 102 ASP B C 1
ATOM 1691 O O . ASP B 1 102 ? -13.898 -13.906 -22.188 1 75.12 102 ASP B O 1
ATOM 1695 N N . GLN B 1 103 ? -11.828 -13.133 -22.438 1 78.25 103 GLN B N 1
ATOM 1696 C CA . GLN B 1 103 ? -11.844 -13.414 -23.875 1 78.25 103 GLN B CA 1
ATOM 1697 C C . GLN B 1 103 ? -11.906 -14.914 -24.141 1 78.25 103 GLN B C 1
ATOM 1699 O O . GLN B 1 103 ? -12.617 -15.359 -25.047 1 78.25 103 GLN B O 1
ATOM 1704 N N . VAL B 1 104 ? -11.281 -15.656 -23.359 1 74.56 104 VAL B N 1
ATOM 1705 C CA . VAL B 1 104 ? -11.266 -17.109 -23.516 1 74.56 104 VAL B CA 1
ATOM 1706 C C . VAL B 1 104 ? -12.625 -17.688 -23.156 1 74.56 104 VAL B C 1
ATOM 1708 O O . VAL B 1 104 ? -13.133 -18.578 -23.844 1 74.56 104 VAL B O 1
ATOM 1711 N N . ILE B 1 105 ? -13.211 -17.094 -22.172 1 75.81 105 ILE B N 1
ATOM 1712 C CA . ILE B 1 105 ? -14.523 -17.547 -21.734 1 75.81 105 ILE B CA 1
ATOM 1713 C C . ILE B 1 105 ? -15.562 -17.266 -22.812 1 75.81 105 ILE B C 1
ATOM 1715 O O . ILE B 1 105 ? -16.406 -18.125 -23.125 1 75.81 105 ILE B O 1
ATOM 1719 N N . GLU B 1 106 ? -15.383 -16.031 -23.297 1 81.62 106 GLU B N 1
ATOM 1720 C CA . GLU B 1 106 ? -16.312 -15.656 -24.359 1 81.62 106 GLU B CA 1
ATOM 1721 C C . GLU B 1 106 ? -16.125 -16.531 -25.578 1 81.62 106 GLU B C 1
ATOM 1723 O O . GLU B 1 106 ? -17.109 -16.922 -26.234 1 81.62 106 GLU B O 1
ATOM 1728 N N . ALA B 1 107 ? -14.938 -16.906 -25.828 1 83.75 107 ALA B N 1
ATOM 1729 C CA . ALA B 1 107 ? -14.633 -17.75 -26.969 1 83.75 107 ALA B CA 1
ATOM 1730 C C . ALA B 1 107 ? -15.164 -19.172 -26.766 1 83.75 107 ALA B C 1
ATOM 1732 O O . ALA B 1 107 ? -15.711 -19.781 -27.672 1 83.75 107 ALA B O 1
ATOM 1733 N N . LEU B 1 108 ? -15.102 -19.609 -25.547 1 81.06 108 LEU B N 1
ATOM 1734 C CA . LEU B 1 108 ? -15.57 -20.938 -25.219 1 81.06 108 LEU B CA 1
ATOM 1735 C C . LEU B 1 108 ? -17.094 -21 -25.266 1 81.06 108 LEU B C 1
ATOM 1737 O O . LEU B 1 108 ? -17.672 -22.016 -25.703 1 81.06 108 LEU B O 1
ATOM 1741 N N . LYS B 1 109 ? -17.703 -19.875 -24.891 1 86 109 LYS B N 1
ATOM 1742 C CA . LYS B 1 109 ? -19.156 -19.812 -24.938 1 86 109 LYS B CA 1
ATOM 1743 C C . LYS B 1 109 ? -19.672 -19.828 -26.375 1 86 109 LYS B C 1
ATOM 1745 O O . LYS B 1 109 ? -20.672 -20.484 -26.688 1 86 109 LYS B O 1
ATOM 1750 N N . ARG B 1 110 ? -19.016 -19.156 -27.188 1 85.62 110 ARG B N 1
ATOM 1751 C CA . ARG B 1 110 ? -19.391 -19.094 -28.594 1 85.62 110 ARG B CA 1
ATOM 1752 C C . ARG B 1 110 ? -19.234 -20.453 -29.266 1 85.62 110 ARG B C 1
ATOM 1754 O O . ARG B 1 110 ? -20.094 -20.859 -30.047 1 85.62 110 ARG B O 1
ATOM 1761 N N . LYS B 1 111 ? -18.266 -21.172 -28.906 1 86.5 111 LYS B N 1
ATOM 1762 C CA . LYS B 1 111 ? -18.016 -22.484 -29.484 1 86.5 111 LYS B CA 1
ATOM 1763 C C . LYS B 1 111 ? -19.078 -23.484 -29.031 1 86.5 111 LYS B C 1
ATOM 1765 O O . LYS B 1 111 ? -19.531 -24.312 -29.812 1 86.5 111 LYS B O 1
ATOM 1770 N N . GLU B 1 112 ? -19.422 -23.312 -27.844 1 86.5 112 GLU B N 1
ATOM 1771 C CA . GLU B 1 112 ? -20.438 -24.219 -27.312 1 86.5 112 GLU B CA 1
ATOM 1772 C C . GLU B 1 112 ? -21.781 -23.969 -27.969 1 86.5 112 GLU B C 1
ATOM 1774 O O . GLU B 1 112 ? -22.516 -24.922 -28.266 1 86.5 112 GLU B O 1
ATOM 1779 N N . LYS B 1 113 ? -22.172 -22.703 -28.156 1 88 113 LYS B N 1
ATOM 1780 C CA . LYS B 1 113 ? -23.438 -22.359 -28.797 1 88 113 LYS B CA 1
ATOM 1781 C C . LYS B 1 113 ? -23.453 -22.812 -30.266 1 88 113 LYS B C 1
ATOM 1783 O O . LYS B 1 113 ? -24.484 -23.203 -30.781 1 88 113 LYS B O 1
ATOM 1788 N N . ALA B 1 114 ? -22.422 -22.719 -30.812 1 82.5 114 ALA B N 1
ATOM 1789 C CA . ALA B 1 114 ? -22.359 -23.078 -32.219 1 82.5 114 ALA B CA 1
ATOM 1790 C C . ALA B 1 114 ? -22.469 -24.594 -32.406 1 82.5 114 ALA B C 1
ATOM 1792 O O . ALA B 1 114 ? -22.969 -25.078 -33.438 1 82.5 114 ALA B O 1
ATOM 1793 N N . ASP B 1 115 ? -21.922 -25.297 -31.438 1 85.75 115 ASP B N 1
ATOM 1794 C CA . ASP B 1 115 ? -21.922 -26.75 -31.516 1 85.75 115 ASP B CA 1
ATOM 1795 C C . ASP B 1 115 ? -23.266 -27.328 -31.094 1 85.75 115 ASP B C 1
ATOM 1797 O O . ASP B 1 115 ? -23.547 -28.516 -31.328 1 85.75 115 ASP B O 1
ATOM 1801 N N . GLY B 1 116 ? -23.984 -26.594 -30.297 1 69 116 GLY B N 1
ATOM 1802 C CA . GLY B 1 116 ? -25.312 -27.094 -29.953 1 69 116 GLY B CA 1
ATOM 1803 C C . GLY B 1 116 ? -26.406 -26.516 -30.844 1 69 116 GLY B C 1
ATOM 1804 O O . GLY B 1 116 ? -27.312 -27.234 -31.266 1 69 116 GLY B O 1
#

Secondary structure (DSSP, 8-state):
-----HHHHHHHHHHHTSHHHHHHHHHHHH--EEHHHHHHHTT--HHHHHHHHHHHHHTTSEEEEEETTEEEEEE-SSTTHHHHHHHHHHHHHHHHHHHHHHHHHHHHHHHHHHH-/-----HHHHHHHHHHHTSHHHHHHHHHHHH--EEHHHHHHHTT--HHHHHHHHHHHHHTTSEEEEEETTEEEEEE-SSTTHHHHHHHHHHHHHHHHHHHHHHHHHHHHHHHHHHH-

InterPro domains:
  IPR001845 HTH ArsR-type DNA-binding domain [PR00778] (13-28)
  IPR001845 HTH ArsR-type DNA-binding domain [PR00778] (45-60)
  IPR001845 HTH ArsR-type DNA-binding domain [PR00778] (60-75)
  IPR001845 HTH ArsR-type DNA-binding domain [PS50987] (1-95)
  IPR001845 HTH ArsR-type DNA-binding domain [SM00418] (11-85)
  IPR011991 ArsR-like helix-turn-helix domain [cd00090] (13-92)
  IPR036388 Winged helix-like DNA-binding domain superfamily [G3DSA:1.10.10.10] (3-112)
  IPR036390 Winged helix DNA-binding domain superfamily [SSF46785] (6-102)

Foldseek 3Di:
DPPPPPVLLVLQVVLVVDPLLVVVLVVLVVHKDWLVRSCVVVVHDSVVSVVSQVSCVVSQQWDWDDDPNTIIIHGGPVPCVVVVVVVVVVVVVVVVVVVVVVVVVVVVVVVVVVVD/DPPPPPVLLVLQVVLVVDPLLVVVLVVLVVHKDWLVRSCVVVVHDSVVSVVSQVSCVVSQQWDWDDDPNTIIIHGGPVPCVVVVVVVVVVVVVVVVVVVVVVVVVVVVVVVVVVVD

Nearest PDB structures (foldseek):
  7p6f-assembly1_BBB  TM=9.520E-01  e=3.611E-06  Streptomyces griseus
  7p6f-assembly2_CCC-2  TM=9.420E-01  e=5.007E-06  Streptomyces griseus
  4ooi-assembly1_A  TM=7.692E-01  e=5.346E-06  Vibrio cholerae O1 biovar El Tor str. N16961
  4k2e-assembly1_B  TM=7.673E-01  e=9.022E-06  Vibrio cholerae O1 biovar El Tor str. N16961
  1r22-assembly1_B  TM=8.695E-01  e=7.317E-05  Synechococcus elongatus PCC 7942 = FACHB-805

Sequence (232 aa):
MVQFSTARLDASFAALSDATRRGVLEQLGNADASITELAEKFHMTLTGMKKHVGVLEQAGLVTTEKVGRVRTCRLGLRGLEEEAAWIEARRQIWNARFDALDQVIEALKRKEKADGMVQFSTARLDASFAALSDATRRGVLEQLGNADASITELAEKFHMTLTGMKKHVGVLEQAGLVTTEKVGRVRTCRLGLRGLEEEAAWIEARRQIWNARFDALDQVIEALKRKEKADG

Organism: NCBI:txid484088

pLDDT: mean 90.17, std 11.79, range [29.06, 98.5]

Solvent-accessible surface area (backbone atoms only — not comparable to full-atom values): 12279 Å² total; per-residue (Å²): 121,86,79,63,59,59,65,55,48,21,37,37,24,44,38,50,27,31,66,64,45,46,48,50,52,55,50,30,60,76,40,68,43,34,54,66,55,50,10,60,75,68,72,45,49,62,69,57,37,49,53,46,50,46,46,31,33,76,39,36,51,28,41,74,48,77,55,91,91,46,43,36,35,35,63,25,89,70,58,48,58,68,61,43,50,53,45,50,58,50,38,52,42,49,49,52,52,50,47,49,49,49,50,50,51,52,51,52,51,52,51,51,60,70,75,104,120,86,79,64,59,59,64,55,48,22,38,38,24,44,38,50,26,31,66,65,46,44,47,51,52,56,48,30,60,76,41,68,43,34,54,65,56,49,10,59,74,68,72,45,49,61,70,56,38,48,51,46,50,47,48,30,33,76,40,37,49,28,40,75,48,74,55,92,91,46,44,37,34,34,63,25,88,70,59,50,59,67,60,45,51,51,46,49,57,49,38,52,42,50,49,52,53,50,48,52,48,50,50,48,51,52,52,52,50,52,51,50,61,72,72,102